Protein AF-A0AAU4DY51-F1 (afdb_monomer_lite)

Radius of gyration: 72.48 Å; chains: 1; bounding box: 156×73×181 Å

pLDDT: mean 82.72, std 16.65, range [37.78, 98.81]

Foldseek 3Di:
DVVVVVVVVVVVVVVVVVVVVVVVVVVVVVVVVVVVVVVVVVVVVVVVVVVVVVVVVVVVVVVVVVVVVVVVVVVVVVVVVVVVVVVVCCVVVVDPPDDDVVVVDDDDDDDDDDDPPPDQDDADDQDDQDDADDQDQDDQDDDPCNVVCPVVSVVSRVVSVVVNVVSRVVSVVRVVCRVVVNVVSRVVSVVVVVVVVVPPPPPCPDDDDPDDPDDDDDDDDDDDDDD

Sequence (227 aa):
MQYQAAKAQKERARQVAAAERERVRLEREMHRAQAAAAMARERMARADVQAAAQAEREAKRLHVEAQQTKVESLNADLREELAAIDSILESTLAVDDYVDLENLRRVAEHPPFHSVYTTAAPAPAPIVAPPEPYFQPPAAPAGISAVFAKKKHAAATAAAQAQFGQAHAAWRAVVAQIPQRQLAAAQQHQAVEASDCGDLPTIDGGMTPSVTNGNVSSMWKTLGSTI

Secondary structure (DSSP, 8-state):
-HHHHHHHHHHHHHHHHHHHHHHHHHHHHHHHHHHHHHHHHHHHHHHHHHHHHHHHHHHHHHHHHHHHHHHHHHHHHHHHHHHHHHHHHHHHHSS-----HHHH-----PPPP--TT-SPPPPPPP-PPPPPP---PPPP--STTTTTSHHHHHHHHHHHHHHHHHHHHHHHHHHHHHHHHHHHHHHHHHHHHHHHHHT----------------------------

Structure (mmCIF, N/CA/C/O backbone):
data_AF-A0AAU4DY51-F1
#
_entry.id   AF-A0AAU4DY51-F1
#
loop_
_atom_site.group_PDB
_atom_site.id
_atom_site.type_symbol
_atom_site.label_atom_id
_atom_site.label_alt_id
_atom_site.label_comp_id
_atom_site.label_asym_id
_atom_site.label_entity_id
_atom_site.label_seq_id
_atom_site.pdbx_PDB_ins_code
_atom_site.Cartn_x
_atom_site.Cartn_y
_atom_site.Cartn_z
_atom_site.occupancy
_atom_site.B_iso_or_equiv
_atom_site.auth_seq_id
_atom_site.auth_comp_id
_atom_site.auth_asym_id
_atom_site.auth_atom_id
_atom_site.pdbx_PDB_model_num
ATOM 1 N 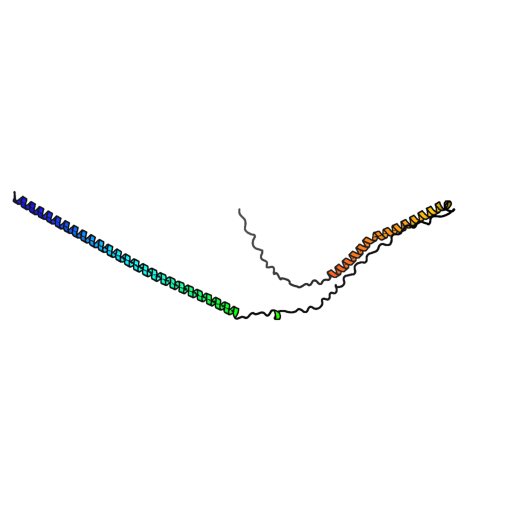N . MET A 1 1 ? -61.210 24.837 96.318 1.00 61.69 1 MET A N 1
ATOM 2 C CA . MET A 1 1 ? -60.049 25.249 95.491 1.00 61.69 1 MET A CA 1
ATOM 3 C C . MET A 1 1 ? -59.119 24.093 95.086 1.00 61.69 1 MET A C 1
ATOM 5 O O . MET A 1 1 ? -58.666 24.091 93.952 1.00 61.69 1 MET A O 1
ATOM 9 N N . GLN A 1 2 ? -58.867 23.074 95.922 1.00 68.88 2 GLN A N 1
ATOM 10 C CA . GLN A 1 2 ? -57.896 22.001 95.606 1.00 68.88 2 GLN A CA 1
ATOM 11 C C . GLN A 1 2 ? -58.305 21.036 94.462 1.00 68.88 2 GLN A C 1
ATOM 13 O O . GLN A 1 2 ? -57.454 20.601 93.691 1.00 68.88 2 GLN A O 1
ATOM 18 N N . TYR A 1 3 ? -59.602 20.757 94.274 1.00 76.88 3 TYR A N 1
ATOM 19 C CA . TYR A 1 3 ? -60.096 19.866 93.204 1.00 76.88 3 TYR A CA 1
ATOM 20 C C . TYR A 1 3 ? -59.847 20.404 91.779 1.00 76.88 3 TYR A C 1
ATOM 22 O O . TYR A 1 3 ? -59.513 19.648 90.866 1.00 76.88 3 TYR A O 1
ATOM 30 N N . GLN A 1 4 ? -59.955 21.723 91.584 1.00 81.00 4 GLN A N 1
ATOM 31 C CA . GLN A 1 4 ? -59.707 22.355 90.283 1.00 81.00 4 GLN A CA 1
ATOM 32 C C . GLN A 1 4 ? -58.217 22.313 89.903 1.00 81.00 4 GLN A C 1
ATOM 34 O O . GLN A 1 4 ? -57.888 22.077 88.741 1.00 81.00 4 GLN A O 1
ATOM 39 N N . ALA A 1 5 ? -57.321 22.445 90.888 1.00 81.25 5 ALA A N 1
ATOM 40 C CA . ALA A 1 5 ? -55.880 22.308 90.687 1.00 81.25 5 ALA A CA 1
ATOM 41 C C . ALA A 1 5 ? -55.484 20.873 90.286 1.00 81.25 5 ALA A C 1
ATOM 43 O O . ALA A 1 5 ? -54.718 20.692 89.340 1.00 81.25 5 ALA A O 1
ATOM 44 N N . ALA A 1 6 ? -56.069 19.851 90.924 1.00 83.19 6 ALA A N 1
ATOM 45 C CA . ALA A 1 6 ? -55.830 18.446 90.580 1.00 83.19 6 ALA A CA 1
ATOM 46 C C . ALA A 1 6 ? -56.322 18.086 89.162 1.00 83.19 6 ALA A C 1
ATOM 48 O O . ALA A 1 6 ? -55.632 17.388 88.414 1.00 83.19 6 ALA A O 1
ATOM 49 N N . LYS A 1 7 ? -57.487 18.606 88.744 1.00 87.44 7 LYS A N 1
ATOM 50 C CA . LYS A 1 7 ? -58.003 18.424 87.375 1.00 87.44 7 LYS A CA 1
ATOM 51 C C . LYS A 1 7 ? -57.089 1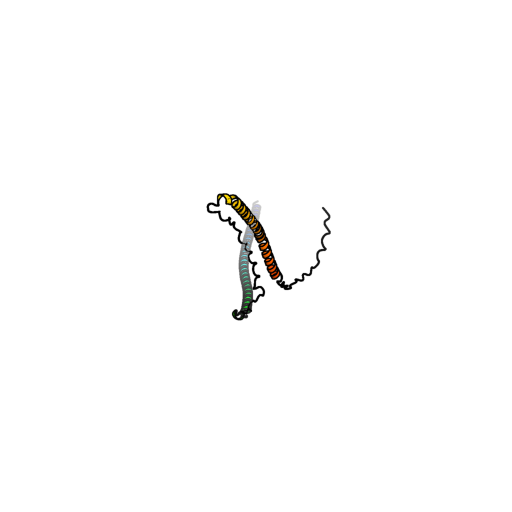9.082 86.333 1.00 87.44 7 LYS A C 1
ATOM 53 O O . LYS A 1 7 ? -56.775 18.457 85.324 1.00 87.44 7 LYS A O 1
ATOM 58 N N . ALA A 1 8 ? -56.615 20.301 86.597 1.00 86.31 8 ALA A N 1
ATOM 59 C CA . ALA A 1 8 ? -55.685 21.005 85.715 1.00 86.31 8 ALA A CA 1
ATOM 60 C C . ALA A 1 8 ? -54.325 20.290 85.599 1.00 86.31 8 ALA A C 1
ATOM 62 O O . ALA A 1 8 ? -53.776 20.196 84.503 1.00 86.31 8 ALA A O 1
ATOM 63 N N . GLN A 1 9 ? -53.796 19.732 86.694 1.00 87.50 9 GLN A N 1
ATOM 64 C CA . GLN A 1 9 ? -52.571 18.923 86.661 1.00 87.50 9 GLN A CA 1
ATOM 65 C C . GLN A 1 9 ? -52.742 17.648 85.822 1.00 87.50 9 GLN A C 1
ATOM 67 O O . GLN A 1 9 ? -51.859 17.316 85.033 1.00 87.50 9 GLN A O 1
ATOM 72 N N . LYS A 1 10 ? -53.890 16.966 85.929 1.00 88.50 10 LYS A N 1
ATOM 73 C CA . LYS A 1 10 ? -54.183 15.754 85.147 1.00 88.50 10 LYS A CA 1
ATOM 74 C C . LYS A 1 10 ? -54.288 16.033 83.644 1.00 88.50 10 LYS A C 1
ATOM 76 O O . LYS A 1 10 ? -53.770 15.256 82.849 1.00 88.50 10 LYS A O 1
ATOM 81 N N . GLU A 1 11 ? -54.917 17.140 83.252 1.00 89.56 11 GLU A N 1
ATOM 82 C CA . GLU A 1 11 ? -54.983 17.566 81.846 1.00 89.56 11 GLU A CA 1
ATOM 83 C C . GLU A 1 11 ? -53.602 17.964 81.302 1.00 89.56 11 GLU A C 1
ATOM 85 O O . GLU A 1 11 ? -53.223 17.521 80.220 1.00 89.56 11 GLU A O 1
ATOM 90 N N . ARG A 1 12 ? -52.786 18.693 82.079 1.00 89.69 12 ARG A N 1
ATOM 91 C CA . ARG A 1 12 ? -51.392 18.998 81.699 1.00 89.69 12 ARG A CA 1
ATOM 92 C C . ARG A 1 12 ? -50.552 17.730 81.531 1.00 89.69 12 ARG A C 1
ATOM 94 O O . ARG A 1 12 ? -49.835 17.607 80.545 1.00 89.69 12 ARG A O 1
ATOM 101 N N . ALA A 1 13 ? -50.681 16.761 82.438 1.00 91.31 13 ALA A N 1
ATOM 102 C CA . ALA A 1 13 ? -49.980 15.481 82.331 1.00 91.31 13 ALA A CA 1
ATOM 103 C C . ALA A 1 13 ? -50.396 14.693 81.073 1.00 91.31 13 ALA A C 1
ATOM 105 O O . ALA A 1 13 ? -49.547 14.106 80.405 1.00 91.31 13 ALA A O 1
ATOM 106 N N . ARG A 1 14 ? -51.687 14.719 80.707 1.00 90.69 14 ARG A N 1
ATOM 107 C CA . ARG A 1 14 ? -52.195 14.116 79.461 1.00 90.69 14 ARG A CA 1
ATOM 108 C C . ARG A 1 14 ? -51.640 14.802 78.217 1.00 90.69 14 ARG A C 1
ATOM 110 O O . ARG A 1 14 ? -51.240 14.107 77.290 1.00 90.69 14 ARG A O 1
ATOM 117 N N . GLN A 1 15 ? -51.587 16.133 78.206 1.00 92.75 15 GLN A N 1
ATOM 118 C CA . GLN A 1 15 ? -51.035 16.904 77.089 1.00 92.75 15 GLN A CA 1
ATOM 119 C C . GLN A 1 15 ? -49.536 16.646 76.905 1.00 92.75 15 GLN A C 1
ATOM 121 O O . GLN A 1 15 ? -49.103 16.394 75.785 1.00 92.75 15 GLN A O 1
ATOM 126 N N . VAL A 1 16 ? -48.759 16.619 77.993 1.00 94.69 16 VAL A N 1
ATOM 127 C CA . VAL A 1 16 ? -47.325 16.281 77.947 1.00 94.69 16 VAL A CA 1
ATOM 128 C C . VAL A 1 16 ? -47.118 14.847 77.456 1.00 94.69 16 VAL A C 1
ATOM 130 O O . VAL A 1 16 ? -46.303 14.617 76.569 1.00 94.69 16 VAL A O 1
ATOM 133 N N . ALA A 1 17 ? -47.900 13.885 77.956 1.00 93.25 17 ALA A N 1
ATOM 134 C CA . ALA A 1 17 ? -47.816 12.497 77.505 1.00 93.25 17 ALA A CA 1
ATOM 135 C C . ALA A 1 17 ? -48.216 12.320 76.027 1.00 93.25 17 ALA A C 1
ATOM 137 O O . ALA A 1 17 ? -47.637 11.484 75.337 1.00 93.25 17 ALA A O 1
ATOM 138 N N . ALA A 1 18 ? -49.197 13.080 75.530 1.00 94.19 18 ALA A N 1
ATOM 139 C CA . ALA A 1 18 ? -49.582 13.069 74.119 1.00 94.19 18 ALA A CA 1
ATOM 140 C C . ALA A 1 18 ? -48.495 13.694 73.230 1.00 94.19 18 ALA A C 1
ATOM 142 O O . ALA A 1 18 ? -48.132 13.103 72.216 1.00 94.19 18 ALA A O 1
ATOM 143 N N . ALA A 1 19 ? -47.925 14.830 73.644 1.00 94.56 19 ALA A N 1
ATOM 144 C CA . ALA A 1 19 ? -46.824 15.478 72.937 1.00 94.56 19 ALA A CA 1
ATOM 145 C C . ALA A 1 19 ? -45.591 14.566 72.848 1.00 94.56 19 ALA A C 1
ATOM 147 O O . ALA A 1 19 ? -45.005 14.435 71.778 1.00 94.56 19 ALA A O 1
ATOM 148 N N . GLU A 1 20 ? -45.241 13.871 73.932 1.00 95.44 20 GLU A N 1
ATOM 149 C CA . GLU A 1 20 ? -44.114 12.933 73.945 1.00 95.44 20 GLU A CA 1
ATOM 150 C C . GLU A 1 20 ? -44.337 11.744 72.999 1.00 95.44 20 GLU A C 1
ATOM 152 O O . GLU A 1 20 ? -43.436 11.347 72.262 1.00 95.44 20 GLU A O 1
ATOM 157 N N . ARG A 1 21 ? -45.563 11.204 72.944 1.00 94.88 21 ARG A N 1
ATOM 158 C CA . ARG A 1 21 ? -45.914 10.125 72.003 1.00 94.88 21 ARG A CA 1
ATOM 159 C C . ARG A 1 21 ? -45.773 10.561 70.547 1.00 94.88 21 ARG A C 1
ATOM 161 O O . ARG A 1 21 ? -45.245 9.789 69.749 1.00 94.88 21 ARG A O 1
ATOM 168 N N . GLU A 1 22 ? -46.218 11.770 70.209 1.00 95.75 22 GLU A N 1
ATOM 169 C CA . GLU A 1 22 ? -46.060 12.309 68.853 1.00 95.75 22 GLU A CA 1
ATOM 170 C C . GLU A 1 22 ? -44.587 12.563 68.512 1.00 95.75 22 GLU A C 1
ATOM 172 O O . GLU A 1 22 ? -44.151 12.198 67.422 1.00 95.75 22 GLU A O 1
ATOM 177 N N . ARG A 1 23 ? -43.779 13.083 69.448 1.00 95.81 23 ARG A N 1
ATOM 178 C CA . ARG A 1 23 ? -42.327 13.249 69.242 1.00 95.81 23 ARG A CA 1
ATOM 179 C C . ARG A 1 23 ? -41.642 11.918 68.945 1.00 95.81 23 ARG A C 1
ATOM 181 O O . ARG A 1 23 ? -40.993 11.785 67.912 1.00 95.81 23 ARG A O 1
ATOM 188 N N . VAL A 1 24 ? -41.877 10.906 69.781 1.00 96.75 24 VAL A N 1
ATOM 189 C CA . VAL A 1 24 ? -41.319 9.558 69.586 1.00 96.75 24 VAL A CA 1
ATOM 190 C C . VAL A 1 24 ? -41.801 8.937 68.270 1.00 96.75 24 VAL A C 1
ATOM 192 O O . VAL A 1 24 ? -41.050 8.225 67.600 1.00 96.75 24 VAL A O 1
ATOM 195 N N . ARG A 1 25 ? -43.053 9.184 67.867 1.00 96.69 25 ARG A N 1
ATOM 196 C CA . ARG A 1 25 ? -43.581 8.709 66.584 1.00 96.69 25 ARG A CA 1
ATOM 197 C C . ARG A 1 25 ? -42.852 9.359 65.406 1.00 96.69 25 ARG A C 1
ATOM 199 O O . ARG A 1 25 ? -42.392 8.625 64.531 1.00 96.69 25 ARG A O 1
ATOM 206 N N . LEU A 1 26 ? -42.721 10.685 65.404 1.00 96.50 26 LEU A N 1
ATOM 207 C CA . LEU A 1 26 ? -42.029 11.438 64.356 1.00 96.50 26 LEU A CA 1
ATOM 208 C C . LEU A 1 26 ? -40.556 11.029 64.250 1.00 96.50 26 LEU A C 1
ATOM 210 O O . LEU A 1 26 ? -40.071 10.780 63.150 1.00 96.50 26 LEU A O 1
ATOM 214 N N . GLU A 1 27 ? -39.865 10.860 65.379 1.00 96.75 27 GLU A N 1
ATOM 215 C CA . GLU A 1 27 ? -38.481 10.371 65.409 1.00 96.75 27 GLU A CA 1
ATOM 216 C C . GLU A 1 27 ? -38.363 8.974 64.782 1.00 96.75 27 GLU A C 1
ATOM 218 O O . GLU A 1 27 ? -37.500 8.729 63.937 1.00 96.75 27 GLU A O 1
ATOM 223 N N . ARG A 1 28 ? -39.274 8.051 65.119 1.00 96.62 28 ARG A N 1
ATOM 224 C CA . ARG A 1 28 ? -39.306 6.704 64.522 1.00 96.62 28 ARG A CA 1
ATOM 225 C C . ARG A 1 28 ? -39.632 6.719 63.031 1.00 96.62 28 ARG A C 1
ATOM 227 O O . ARG A 1 28 ? -39.159 5.843 62.309 1.00 96.62 28 ARG A O 1
ATOM 234 N N . GLU A 1 29 ? -40.491 7.624 62.573 1.00 96.88 29 GLU A N 1
ATOM 235 C CA . GLU A 1 29 ? -40.811 7.789 61.150 1.00 96.88 29 GLU A CA 1
ATOM 236 C C . GLU A 1 29 ? -39.611 8.367 60.389 1.00 96.88 29 GLU A C 1
ATOM 238 O O . GLU A 1 29 ? -39.225 7.807 59.363 1.00 96.88 29 GLU A O 1
ATOM 243 N N . MET A 1 30 ? -38.944 9.387 60.938 1.00 96.69 30 MET A N 1
ATOM 244 C CA . MET A 1 30 ? -37.704 9.937 60.388 1.00 96.69 30 MET A CA 1
ATOM 245 C C . MET A 1 30 ? -36.601 8.882 60.287 1.00 96.69 30 MET A C 1
ATOM 247 O O . MET A 1 30 ? -36.010 8.723 59.220 1.00 96.69 30 MET A O 1
ATOM 251 N N . HIS A 1 31 ? -36.348 8.118 61.354 1.00 96.81 31 HIS A N 1
ATOM 252 C CA . HIS A 1 31 ? -35.350 7.046 61.331 1.00 96.81 31 HIS A CA 1
ATOM 253 C C . HIS A 1 31 ? -35.687 5.964 60.297 1.00 96.81 31 HIS A C 1
ATOM 255 O O . HIS A 1 31 ? -34.801 5.514 59.571 1.00 96.81 31 HIS A O 1
ATOM 261 N N . ARG A 1 32 ? -36.965 5.574 60.170 1.00 97.12 32 ARG A N 1
ATOM 262 C CA . ARG A 1 32 ? -37.413 4.623 59.139 1.00 97.12 32 ARG A CA 1
ATOM 263 C C . ARG A 1 32 ? -37.220 5.170 57.725 1.00 97.12 32 ARG A C 1
ATOM 265 O O . ARG A 1 32 ? -36.724 4.443 56.867 1.00 97.12 32 ARG A O 1
ATOM 272 N N . ALA A 1 33 ? -37.562 6.434 57.488 1.00 97.19 33 ALA A N 1
ATOM 273 C CA . ALA A 1 33 ? -37.377 7.086 56.195 1.00 97.19 33 ALA A CA 1
ATOM 274 C C . ALA A 1 33 ? -35.889 7.203 55.822 1.00 97.19 33 ALA A C 1
ATOM 276 O O . ALA A 1 33 ? -35.512 6.897 54.692 1.00 97.19 33 ALA A O 1
ATOM 277 N N . GLN A 1 34 ? -35.029 7.570 56.777 1.00 97.19 34 GLN A N 1
ATOM 278 C CA . GLN A 1 34 ? -33.578 7.624 56.580 1.00 97.19 34 GLN A CA 1
ATOM 279 C C . GLN A 1 34 ? -32.996 6.242 56.262 1.00 97.19 34 GLN A C 1
ATOM 281 O O . GLN A 1 34 ? -32.236 6.112 55.302 1.00 97.19 34 GLN A O 1
ATOM 286 N N . ALA A 1 35 ? -33.392 5.205 57.008 1.00 97.50 35 ALA A N 1
ATOM 287 C CA . ALA A 1 35 ? -32.958 3.833 56.755 1.00 97.50 35 ALA A CA 1
ATOM 288 C C . ALA A 1 35 ? -33.414 3.336 55.371 1.00 97.50 35 ALA A C 1
ATOM 290 O O . ALA A 1 35 ? -32.614 2.778 54.621 1.00 97.50 35 ALA A O 1
ATOM 291 N N . ALA A 1 36 ? -34.667 3.596 54.986 1.00 97.62 36 ALA A N 1
ATOM 292 C CA . ALA A 1 36 ? -35.180 3.244 53.662 1.00 97.62 36 ALA A CA 1
ATOM 293 C C . ALA A 1 36 ? -34.428 3.977 52.537 1.00 97.62 36 ALA A C 1
ATOM 295 O O . ALA A 1 36 ? -34.054 3.357 51.542 1.00 97.62 36 ALA A O 1
ATOM 296 N N . ALA A 1 37 ? -34.144 5.272 52.710 1.00 97.81 37 ALA A N 1
ATOM 297 C CA . ALA A 1 37 ? -33.379 6.060 51.747 1.00 97.81 37 ALA A CA 1
ATOM 298 C C . ALA A 1 37 ? -31.915 5.599 51.631 1.00 97.81 37 ALA A C 1
ATOM 300 O O . ALA A 1 37 ? -31.346 5.653 50.540 1.00 97.81 37 ALA A O 1
ATOM 301 N N . ALA A 1 38 ? -31.295 5.151 52.726 1.00 97.50 38 ALA A N 1
ATOM 302 C CA . ALA A 1 38 ? -29.950 4.576 52.709 1.00 97.50 38 ALA A CA 1
ATOM 303 C C . ALA A 1 38 ? -29.925 3.242 51.946 1.00 97.50 38 ALA A C 1
ATOM 305 O O . ALA A 1 38 ? -29.128 3.079 51.025 1.00 97.50 38 ALA A O 1
ATOM 306 N N . MET A 1 39 ? -30.869 2.342 52.241 1.00 97.69 39 MET A N 1
ATOM 307 C CA . MET A 1 39 ? -31.008 1.062 51.537 1.00 97.69 39 MET A CA 1
ATOM 308 C C . MET A 1 39 ? -31.290 1.250 50.042 1.00 97.69 39 MET A C 1
ATOM 310 O O . MET A 1 39 ? -30.739 0.530 49.212 1.00 97.69 39 MET A O 1
ATOM 314 N N . ALA A 1 40 ? -32.140 2.215 49.677 1.00 97.88 40 ALA A N 1
ATOM 315 C CA . ALA A 1 40 ? -32.428 2.528 48.280 1.00 97.88 40 ALA A CA 1
ATOM 316 C C . ALA A 1 40 ? -31.177 3.024 47.541 1.00 97.88 40 ALA A C 1
ATOM 318 O O . ALA A 1 40 ? -30.902 2.561 46.435 1.00 97.88 40 ALA A O 1
ATOM 319 N N . ARG A 1 41 ? -30.387 3.907 48.168 1.00 97.88 41 ARG A N 1
ATOM 320 C CA . ARG A 1 41 ? -29.113 4.388 47.611 1.00 97.88 41 ARG A CA 1
ATOM 321 C C . ARG A 1 41 ? -28.102 3.264 47.425 1.00 97.88 41 ARG A C 1
ATOM 323 O O . ARG A 1 41 ? -27.481 3.186 46.374 1.00 97.88 41 ARG A O 1
ATOM 330 N N . GLU A 1 42 ? -27.970 2.371 48.401 1.00 98.00 42 GLU A N 1
ATOM 331 C CA . GLU A 1 42 ? -27.061 1.227 48.295 1.00 98.00 42 GLU A CA 1
ATOM 332 C C . GLU A 1 42 ? -27.487 0.256 47.185 1.00 98.00 42 GLU A C 1
ATOM 334 O O . GLU A 1 42 ? -26.649 -0.227 46.425 1.00 98.00 42 GLU A O 1
ATOM 339 N N . ARG A 1 43 ? -28.793 -0.008 47.046 1.00 97.88 43 ARG A N 1
ATOM 340 C CA . ARG A 1 43 ? -29.326 -0.839 45.955 1.00 97.88 43 ARG A CA 1
ATOM 341 C C . ARG A 1 43 ? -29.062 -0.221 44.587 1.00 97.88 43 ARG A C 1
ATOM 343 O O . ARG A 1 43 ? -28.631 -0.947 43.699 1.00 97.88 43 ARG A O 1
ATOM 350 N N . MET A 1 44 ? -29.288 1.085 44.438 1.00 98.12 44 MET A N 1
ATOM 351 C CA . MET A 1 44 ? -28.979 1.806 43.200 1.00 98.12 44 MET A CA 1
ATOM 352 C C . MET A 1 44 ? -27.484 1.732 42.887 1.00 98.12 44 MET A C 1
ATOM 354 O O . MET A 1 44 ? -27.124 1.255 41.821 1.00 98.12 44 MET A O 1
ATOM 358 N N . ALA A 1 45 ? -26.614 2.032 43.855 1.00 98.00 45 ALA A N 1
ATOM 359 C CA . ALA A 1 45 ? -25.167 1.941 43.662 1.00 98.00 45 ALA A CA 1
ATOM 360 C C . ALA A 1 45 ? -24.708 0.529 43.248 1.00 98.00 45 ALA A C 1
ATOM 362 O O . ALA A 1 45 ? -23.858 0.377 42.374 1.00 98.00 45 ALA A O 1
ATOM 363 N N . ARG A 1 46 ? -25.283 -0.528 43.839 1.00 98.00 46 ARG A N 1
ATOM 364 C CA . ARG A 1 46 ? -24.988 -1.915 43.441 1.00 98.00 46 ARG A CA 1
ATOM 365 C C . ARG A 1 46 ? -25.479 -2.230 42.030 1.00 98.00 46 ARG A C 1
ATOM 367 O O . ARG A 1 46 ? -24.765 -2.907 41.295 1.00 98.00 46 ARG A O 1
ATOM 374 N N . ALA A 1 47 ? -26.672 -1.764 41.667 1.00 98.00 47 ALA A N 1
ATOM 375 C CA . ALA A 1 47 ? -27.218 -1.944 40.327 1.00 98.00 47 ALA A CA 1
ATOM 376 C C . ALA A 1 47 ? -26.360 -1.222 39.278 1.00 98.00 47 ALA A C 1
ATOM 378 O O . ALA A 1 47 ? -26.021 -1.830 38.267 1.00 98.00 47 ALA A O 1
ATOM 379 N N . ASP A 1 48 ? -25.922 0.006 39.560 1.00 97.75 48 ASP A N 1
ATOM 380 C CA . ASP A 1 48 ? -25.061 0.793 38.672 1.00 97.75 48 ASP A CA 1
ATOM 381 C C . ASP A 1 48 ? -23.711 0.104 38.443 1.00 97.75 48 ASP A C 1
ATOM 383 O O . ASP A 1 48 ? -23.258 -0.025 37.308 1.00 97.75 48 ASP A O 1
ATOM 387 N N . VAL A 1 49 ? -23.087 -0.418 39.507 1.00 98.25 49 VAL A N 1
ATOM 388 C CA . VAL A 1 49 ? -21.826 -1.173 39.403 1.00 98.25 49 VAL A CA 1
ATOM 389 C C . VAL A 1 49 ? -22.003 -2.446 38.571 1.00 98.25 49 VAL A C 1
ATOM 391 O O . VAL A 1 49 ? -21.145 -2.772 37.751 1.00 98.25 49 VAL A O 1
ATOM 394 N N . GLN A 1 50 ? -23.109 -3.173 38.750 1.00 97.94 50 GLN A N 1
ATOM 395 C CA . GLN A 1 50 ? -23.392 -4.376 37.962 1.00 97.94 50 GLN A CA 1
ATOM 396 C C . GLN A 1 50 ? -23.665 -4.047 36.493 1.00 97.94 50 GLN A C 1
ATOM 398 O O . GLN A 1 50 ? -23.125 -4.724 35.618 1.00 97.94 50 GLN A O 1
ATOM 403 N N . ALA A 1 51 ? -24.448 -3.002 36.224 1.00 98.12 51 ALA A N 1
ATOM 404 C CA . ALA A 1 51 ? -24.734 -2.536 34.875 1.00 98.12 51 ALA A CA 1
ATOM 405 C C . ALA A 1 51 ? -23.450 -2.088 34.162 1.00 98.12 51 ALA A C 1
ATOM 407 O O . ALA A 1 51 ? -23.203 -2.503 33.032 1.00 98.12 51 ALA A O 1
ATOM 408 N N . ALA A 1 52 ? -22.579 -1.336 34.843 1.00 98.00 52 ALA A N 1
ATOM 409 C CA . ALA A 1 52 ? -21.279 -0.937 34.307 1.00 98.00 52 ALA A CA 1
ATOM 410 C C . ALA A 1 52 ? -20.386 -2.151 34.000 1.00 98.00 52 ALA A C 1
ATOM 412 O O . ALA A 1 52 ? -19.797 -2.232 32.923 1.00 98.00 52 ALA A O 1
ATOM 413 N N . ALA A 1 53 ? -20.334 -3.136 34.904 1.00 98.31 53 ALA A N 1
ATOM 414 C CA . ALA A 1 53 ? -19.557 -4.356 34.696 1.00 98.31 53 ALA A CA 1
ATOM 415 C C . ALA A 1 53 ? -20.087 -5.210 33.529 1.00 98.31 53 ALA A C 1
ATOM 417 O O . ALA A 1 53 ? -19.300 -5.832 32.814 1.00 98.31 53 ALA A O 1
ATOM 418 N N . GLN A 1 54 ? -21.406 -5.265 33.325 1.00 98.12 54 GLN A N 1
ATOM 419 C CA . GLN A 1 54 ? -22.013 -5.948 32.178 1.00 98.12 54 GLN A CA 1
ATOM 420 C C . GLN A 1 54 ? -21.718 -5.206 30.872 1.00 98.12 54 GLN A C 1
ATOM 422 O O . GLN A 1 54 ? -21.235 -5.828 29.928 1.00 98.12 54 GLN A O 1
ATOM 427 N N . ALA A 1 55 ? -21.897 -3.884 30.856 1.00 97.88 55 ALA A N 1
ATOM 428 C CA . ALA A 1 55 ? -21.599 -3.048 29.698 1.00 97.88 55 ALA A CA 1
ATOM 429 C C . ALA A 1 55 ? -20.126 -3.160 29.272 1.00 97.88 55 ALA A C 1
ATOM 431 O O . ALA A 1 55 ? -19.835 -3.296 28.088 1.00 97.88 55 ALA A O 1
ATOM 432 N N . GLU A 1 56 ? -19.185 -3.184 30.222 1.00 98.19 56 GLU A N 1
ATOM 433 C CA . GLU A 1 56 ? -17.762 -3.368 29.916 1.00 98.19 56 GLU A CA 1
ATOM 434 C C . GLU A 1 56 ? -17.476 -4.752 29.307 1.00 98.19 56 GLU A C 1
ATOM 436 O O . GLU A 1 56 ? -16.700 -4.869 28.356 1.00 98.19 56 GLU A O 1
ATOM 441 N N . ARG A 1 57 ? -18.106 -5.816 29.823 1.00 98.38 57 ARG A N 1
ATOM 442 C CA . ARG A 1 57 ? -17.956 -7.177 29.276 1.00 98.38 57 ARG A CA 1
ATOM 443 C C . ARG A 1 57 ? -18.504 -7.275 27.858 1.00 98.38 57 ARG A C 1
ATOM 445 O O . ARG A 1 57 ? -17.850 -7.862 26.999 1.00 98.38 57 ARG A O 1
ATOM 452 N N . GLU A 1 58 ? -19.676 -6.702 27.611 1.00 98.19 58 GLU A N 1
ATOM 453 C CA . GLU A 1 58 ? -20.286 -6.669 26.282 1.00 98.19 58 GLU A CA 1
ATOM 454 C C . GLU A 1 58 ? -19.455 -5.838 25.308 1.00 98.19 58 GLU A C 1
ATOM 456 O O . GLU A 1 58 ? -19.170 -6.310 24.211 1.00 98.19 58 GLU A O 1
ATOM 461 N N . ALA A 1 59 ? -18.976 -4.664 25.728 1.00 98.31 59 ALA A N 1
ATOM 462 C CA . ALA A 1 59 ? -18.088 -3.831 24.925 1.00 98.31 59 ALA A CA 1
ATOM 463 C C . ALA A 1 59 ? -16.804 -4.581 24.543 1.00 98.31 59 ALA A C 1
ATOM 465 O O . ALA A 1 59 ? -16.402 -4.562 23.381 1.00 98.31 59 ALA A O 1
ATOM 466 N N . LYS A 1 60 ? -16.189 -5.305 25.489 1.00 98.50 60 LYS A N 1
ATOM 467 C CA . LYS A 1 60 ? -15.020 -6.153 25.210 1.00 98.50 60 LYS A CA 1
ATOM 468 C C . LYS A 1 60 ? -15.349 -7.282 24.237 1.00 98.50 60 LYS A C 1
ATOM 470 O O . LYS A 1 60 ? -14.581 -7.499 23.306 1.00 98.50 60 LYS A O 1
ATOM 475 N N . ARG A 1 61 ? -16.478 -7.978 24.417 1.00 98.56 61 ARG A N 1
ATOM 476 C CA . ARG A 1 61 ? -16.912 -9.051 23.507 1.00 98.56 61 ARG A CA 1
ATOM 477 C C . ARG A 1 61 ? -17.098 -8.522 22.085 1.00 98.56 61 ARG A C 1
ATOM 479 O O . ARG A 1 61 ? -16.508 -9.071 21.164 1.00 98.56 61 ARG A O 1
ATOM 486 N N . LEU A 1 62 ? -17.861 -7.440 21.933 1.00 98.31 62 LEU A N 1
ATOM 487 C CA . LEU A 1 62 ? -18.120 -6.804 20.640 1.00 98.31 62 LEU A CA 1
ATOM 488 C C . LEU A 1 62 ? -16.830 -6.292 19.996 1.00 98.31 62 LEU A C 1
ATOM 490 O O . LEU A 1 62 ? -16.661 -6.398 18.787 1.00 98.31 62 LEU A O 1
ATOM 494 N N . HIS A 1 63 ? -15.896 -5.769 20.793 1.00 98.31 63 HIS A N 1
ATOM 495 C CA . HIS A 1 63 ? -14.597 -5.353 20.282 1.00 98.31 63 HIS A CA 1
ATOM 496 C C . HIS A 1 63 ? -13.802 -6.538 19.730 1.00 98.31 63 HIS A C 1
ATOM 498 O O . HIS A 1 63 ? -13.283 -6.450 18.624 1.00 98.31 63 HIS A O 1
ATOM 504 N N . VAL A 1 64 ? -13.723 -7.647 20.471 1.00 98.69 64 VAL A N 1
ATOM 505 C CA . VAL A 1 64 ? -13.024 -8.859 20.015 1.00 98.69 64 VAL A CA 1
ATOM 506 C C . VAL A 1 64 ? -13.660 -9.409 18.739 1.00 98.69 64 VAL A C 1
ATOM 508 O O . VAL A 1 64 ? -12.939 -9.701 17.791 1.00 98.69 64 VAL A O 1
ATOM 511 N N . GLU A 1 65 ? -14.988 -9.481 18.680 1.00 98.50 65 GLU A N 1
ATOM 512 C CA . GLU A 1 65 ? -15.737 -9.929 17.499 1.00 98.50 65 GLU A CA 1
ATOM 513 C C . GLU A 1 65 ? -15.486 -9.025 16.279 1.00 98.50 65 GLU A C 1
ATOM 515 O O . GLU A 1 65 ? -15.217 -9.509 15.178 1.00 98.50 65 GLU A O 1
ATOM 520 N N . ALA A 1 66 ? -15.468 -7.704 16.478 1.00 98.50 66 ALA A N 1
ATOM 521 C CA . ALA A 1 66 ? -15.135 -6.748 15.426 1.00 98.50 66 ALA A CA 1
ATOM 522 C C . ALA A 1 66 ? -13.681 -6.897 14.944 1.00 98.50 66 ALA A C 1
ATOM 524 O O . ALA A 1 66 ? -13.423 -6.826 13.742 1.00 98.50 66 ALA A O 1
ATOM 525 N N . GLN A 1 67 ? -12.726 -7.131 15.854 1.00 98.56 67 GLN A N 1
ATOM 526 C CA . GLN A 1 67 ? -11.333 -7.393 15.475 1.00 98.56 67 GLN A CA 1
ATOM 527 C C . GLN A 1 67 ? -11.195 -8.707 14.702 1.00 98.56 67 GLN A C 1
ATOM 529 O O . GLN A 1 67 ? -10.478 -8.743 13.707 1.00 98.56 67 GLN A O 1
ATOM 534 N N . GLN A 1 68 ? -11.894 -9.766 15.115 1.00 98.62 68 GLN A N 1
ATOM 535 C CA . GLN A 1 68 ? -11.895 -11.051 14.409 1.00 98.62 68 GLN A CA 1
ATOM 536 C C . GLN A 1 68 ? -12.463 -10.905 12.998 1.00 98.62 68 GLN A C 1
ATOM 538 O O . GLN A 1 68 ? -11.793 -11.278 12.042 1.00 98.62 68 GLN A O 1
ATOM 543 N N . THR A 1 69 ? -13.616 -10.248 12.860 1.00 98.62 69 THR A N 1
ATOM 544 C CA . THR A 1 69 ? -14.231 -9.956 11.555 1.00 98.62 69 THR A CA 1
ATOM 545 C C . THR A 1 69 ? -13.277 -9.165 10.657 1.00 98.62 69 THR A C 1
ATOM 547 O O . THR A 1 69 ? -13.122 -9.459 9.473 1.00 98.62 69 THR A O 1
ATOM 550 N N . LYS A 1 70 ? -12.578 -8.172 11.222 1.00 98.56 70 LYS A N 1
ATOM 551 C CA . LYS A 1 70 ? -11.576 -7.396 10.487 1.00 98.56 70 LYS A CA 1
ATOM 552 C C . LYS A 1 70 ? -10.409 -8.266 10.017 1.00 98.56 70 LYS A C 1
ATOM 554 O O . LYS A 1 70 ? -9.990 -8.140 8.873 1.00 98.56 70 LYS A O 1
ATOM 559 N N . VAL A 1 71 ? -9.882 -9.131 10.883 1.00 98.81 71 VAL A N 1
ATOM 560 C CA . VAL A 1 71 ? -8.799 -10.063 10.531 1.00 98.81 71 VAL A CA 1
ATOM 561 C C . VAL A 1 71 ? -9.251 -11.039 9.447 1.00 98.81 71 VAL A C 1
ATOM 563 O O . VAL A 1 71 ? -8.495 -11.304 8.519 1.00 98.81 71 VAL A O 1
ATOM 566 N N . GLU A 1 72 ? -10.475 -11.553 9.527 1.00 98.69 72 GLU A N 1
ATOM 567 C CA . GLU A 1 72 ? -11.046 -12.439 8.512 1.00 98.69 72 GLU A CA 1
ATOM 568 C C . GLU A 1 72 ? -11.168 -11.751 7.151 1.00 98.69 72 GLU A C 1
ATOM 570 O O . GLU A 1 72 ? -10.746 -12.338 6.156 1.00 98.69 72 GLU A O 1
ATOM 575 N N . SER A 1 73 ? -11.651 -10.503 7.115 1.00 98.62 73 SER A N 1
ATOM 576 C CA . SER A 1 73 ? -11.703 -9.689 5.893 1.00 98.62 73 SER A CA 1
ATOM 577 C C . SER A 1 73 ? -10.311 -9.485 5.298 1.00 98.62 73 SER A C 1
ATOM 579 O O . SER A 1 73 ? -10.089 -9.829 4.146 1.00 98.62 73 SER A O 1
ATOM 581 N N . LEU A 1 74 ? -9.346 -9.016 6.098 1.00 98.62 74 LEU A N 1
ATOM 582 C CA . LEU A 1 74 ? -7.980 -8.773 5.620 1.00 98.62 74 LEU A CA 1
ATOM 583 C C . LEU A 1 74 ? -7.304 -10.054 5.117 1.00 98.62 74 LEU A C 1
ATOM 585 O O . LEU A 1 74 ? -6.554 -10.025 4.147 1.00 98.62 74 LEU A O 1
ATOM 589 N N . ASN A 1 75 ? -7.570 -11.190 5.763 1.00 98.62 75 ASN A N 1
ATOM 590 C CA . ASN A 1 75 ? -7.063 -12.480 5.308 1.00 98.62 75 ASN A CA 1
ATOM 591 C C . ASN A 1 75 ? -7.744 -12.956 4.018 1.00 98.62 75 ASN A C 1
ATOM 593 O O . ASN A 1 75 ? -7.123 -13.695 3.260 1.00 98.62 75 ASN A O 1
ATOM 597 N N . ALA A 1 76 ? -9.011 -12.607 3.786 1.00 98.62 76 ALA A N 1
ATOM 598 C CA . ALA A 1 76 ? -9.689 -12.905 2.529 1.00 98.62 76 ALA A CA 1
ATOM 599 C C . ALA A 1 76 ? -9.084 -12.079 1.386 1.00 98.62 76 ALA A C 1
ATOM 601 O O . ALA A 1 76 ? -8.665 -12.673 0.395 1.00 98.62 76 ALA A O 1
ATOM 602 N N . ASP A 1 77 ? -8.927 -10.770 1.593 1.00 98.50 77 ASP A N 1
ATOM 603 C CA . ASP A 1 77 ? -8.305 -9.849 0.634 1.00 98.50 77 ASP A CA 1
ATOM 604 C C . ASP A 1 77 ? -6.879 -10.306 0.288 1.00 98.50 77 ASP A C 1
ATOM 606 O O . ASP A 1 77 ? -6.526 -10.455 -0.879 1.00 98.50 77 ASP A O 1
ATOM 610 N N . LEU A 1 78 ? -6.074 -10.651 1.303 1.00 98.69 78 LEU A N 1
ATOM 611 C CA . LEU A 1 78 ? -4.709 -11.139 1.097 1.00 98.69 78 LEU A CA 1
ATOM 612 C C . LEU A 1 78 ? -4.666 -12.428 0.262 1.00 98.69 78 LEU A C 1
ATOM 614 O O . LEU A 1 78 ? -3.768 -12.603 -0.558 1.00 98.69 78 LEU A O 1
ATOM 618 N N . ARG A 1 79 ? -5.613 -13.355 0.462 1.00 98.75 79 ARG A N 1
ATOM 619 C CA . ARG A 1 79 ? -5.682 -14.581 -0.351 1.00 98.75 79 ARG A CA 1
ATOM 620 C C . ARG A 1 79 ? -6.061 -14.281 -1.797 1.00 98.75 79 ARG A C 1
ATOM 622 O O . ARG A 1 79 ? -5.541 -14.948 -2.684 1.00 98.75 79 ARG A O 1
ATOM 629 N N . GLU A 1 80 ? -6.948 -13.318 -2.028 1.00 98.75 80 GLU A N 1
ATOM 630 C CA . GLU A 1 80 ? -7.324 -12.883 -3.375 1.00 98.75 80 GLU A CA 1
ATOM 631 C C . GLU A 1 80 ? -6.137 -12.238 -4.100 1.00 98.75 80 GLU A C 1
ATOM 633 O O . GLU A 1 80 ? -5.833 -12.615 -5.231 1.00 98.75 80 GLU A O 1
ATOM 638 N N . GLU A 1 81 ? -5.405 -11.345 -3.428 1.00 98.62 81 GLU A N 1
ATOM 639 C CA . GLU A 1 81 ? -4.197 -10.719 -3.977 1.00 98.62 81 GLU A CA 1
ATOM 640 C C . GLU A 1 81 ? -3.119 -11.752 -4.321 1.00 98.62 81 GLU A C 1
ATOM 642 O O . GLU A 1 81 ? -2.546 -11.715 -5.411 1.00 98.62 81 GLU A O 1
ATOM 647 N N . LEU A 1 82 ? -2.862 -12.704 -3.419 1.00 98.56 82 LEU A N 1
ATOM 648 C CA . LEU A 1 82 ? -1.895 -13.773 -3.671 1.00 98.56 82 LEU A CA 1
ATOM 649 C C . LEU A 1 82 ? -2.326 -14.661 -4.841 1.00 98.56 82 LEU A C 1
ATOM 651 O O . LEU A 1 82 ? -1.506 -14.946 -5.706 1.00 98.56 82 LEU A O 1
ATOM 655 N N . ALA A 1 83 ? -3.607 -15.029 -4.927 1.00 98.50 83 ALA A N 1
ATOM 656 C CA . ALA A 1 83 ? -4.121 -15.806 -6.054 1.00 98.50 83 ALA A CA 1
ATOM 657 C C . ALA A 1 83 ? -3.987 -15.053 -7.390 1.00 98.50 83 ALA A C 1
ATOM 659 O O . ALA A 1 83 ? -3.681 -15.659 -8.417 1.00 98.50 83 ALA A O 1
ATOM 660 N N . ALA A 1 84 ? -4.180 -13.731 -7.388 1.00 98.31 84 ALA A N 1
ATOM 661 C CA . ALA A 1 84 ? -3.968 -12.902 -8.569 1.00 98.31 84 ALA A CA 1
ATOM 662 C C . ALA A 1 84 ? -2.488 -12.870 -8.986 1.00 98.31 84 ALA A C 1
ATOM 664 O O . ALA A 1 84 ? -2.182 -13.003 -10.171 1.00 98.31 84 ALA A O 1
ATOM 665 N N . ILE A 1 85 ? -1.568 -12.732 -8.024 1.00 98.25 85 ILE A N 1
ATOM 666 C CA . ILE A 1 85 ? -0.122 -12.779 -8.281 1.00 98.25 85 ILE A CA 1
ATOM 667 C C . ILE A 1 85 ? 0.274 -14.142 -8.846 1.00 98.25 85 ILE A C 1
ATOM 669 O O . ILE A 1 85 ? 0.943 -14.192 -9.877 1.00 98.25 85 ILE A O 1
ATOM 673 N N . ASP A 1 86 ? -0.169 -15.229 -8.216 1.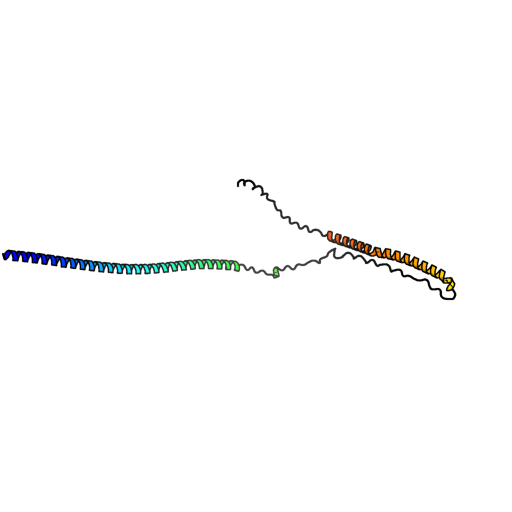00 97.94 86 ASP A N 1
ATOM 674 C CA . ASP A 1 86 ? 0.115 -16.591 -8.667 1.00 97.94 86 ASP A CA 1
ATOM 675 C C . ASP A 1 86 ? -0.393 -16.810 -10.096 1.00 97.94 86 ASP A C 1
ATOM 677 O O . ASP A 1 86 ? 0.344 -17.317 -10.936 1.00 97.94 86 ASP A O 1
ATOM 681 N N . SER A 1 87 ? -1.599 -16.331 -10.417 1.00 97.19 87 SER A N 1
ATOM 682 C CA . SER A 1 87 ? -2.146 -16.406 -11.775 1.00 97.19 87 SER A CA 1
ATOM 683 C C . SER A 1 87 ? -1.309 -15.632 -12.798 1.00 97.19 87 SER A C 1
ATOM 685 O O . SER A 1 87 ? -1.123 -16.112 -13.919 1.00 97.19 87 SER A O 1
ATOM 687 N N . ILE A 1 88 ? -0.808 -14.442 -12.446 1.00 96.25 88 ILE A N 1
ATOM 688 C CA . ILE A 1 88 ? 0.061 -13.658 -13.334 1.00 96.25 88 ILE A CA 1
ATOM 689 C C . ILE A 1 88 ? 1.375 -14.402 -13.549 1.00 96.25 88 ILE A C 1
ATOM 691 O O . ILE A 1 88 ? 1.785 -14.578 -14.694 1.00 96.25 88 ILE A O 1
ATOM 695 N N . LEU A 1 89 ? 2.015 -14.857 -12.471 1.00 95.44 89 LEU A N 1
ATOM 696 C CA . LEU A 1 89 ? 3.287 -15.570 -12.541 1.00 95.44 89 LEU A CA 1
ATOM 697 C C . LEU A 1 89 ? 3.165 -16.876 -13.325 1.00 95.44 89 LEU A C 1
ATOM 699 O O . LEU A 1 89 ? 4.028 -17.179 -14.142 1.00 95.44 89 LEU A O 1
ATOM 703 N N . GLU A 1 90 ? 2.084 -17.625 -13.130 1.00 96.19 90 GLU A N 1
ATOM 704 C CA . GLU A 1 90 ? 1.808 -18.828 -13.908 1.00 96.19 90 GLU A CA 1
ATOM 705 C C . GLU A 1 90 ? 1.658 -18.491 -15.397 1.00 96.19 90 GLU A C 1
ATOM 707 O O . GLU A 1 90 ? 2.270 -19.149 -16.234 1.00 96.19 90 GLU A O 1
ATOM 712 N N . SER A 1 91 ? 0.929 -17.422 -15.741 1.00 93.81 91 SER A N 1
ATOM 713 C CA . SER A 1 91 ? 0.747 -17.010 -17.138 1.00 93.81 91 SER A CA 1
ATOM 714 C C . SER A 1 91 ? 2.041 -16.571 -17.829 1.00 93.81 91 SER A C 1
ATOM 716 O O . SER A 1 91 ? 2.234 -16.877 -19.004 1.00 93.81 91 SER A O 1
ATOM 718 N N . THR A 1 92 ? 2.933 -15.873 -17.120 1.00 89.62 92 THR A N 1
ATOM 719 C CA . THR A 1 92 ? 4.179 -15.350 -17.699 1.00 89.62 92 THR A CA 1
ATOM 720 C C . THR A 1 92 ? 5.275 -16.400 -17.761 1.00 89.62 92 THR A C 1
ATOM 722 O O . THR A 1 92 ? 6.096 -16.356 -18.668 1.00 89.62 92 THR A O 1
ATOM 725 N N . LEU A 1 93 ? 5.294 -17.344 -16.818 1.00 90.69 93 LEU A N 1
ATOM 726 C CA . LEU A 1 93 ? 6.276 -18.427 -16.786 1.00 90.69 93 LEU A CA 1
ATOM 727 C C . LEU A 1 93 ? 5.858 -19.641 -17.622 1.00 90.69 93 LEU A C 1
ATOM 729 O O . LEU A 1 93 ? 6.723 -20.419 -18.013 1.00 90.69 93 LEU A O 1
ATOM 733 N N . ALA A 1 94 ? 4.564 -19.829 -17.906 1.00 91.00 94 ALA A N 1
ATOM 734 C CA . ALA A 1 94 ? 4.099 -20.909 -18.779 1.00 91.00 94 ALA A CA 1
ATOM 735 C C . ALA A 1 94 ? 4.562 -20.740 -20.235 1.00 91.00 94 ALA A C 1
ATOM 737 O O . ALA A 1 94 ? 4.645 -21.727 -20.969 1.00 91.00 94 ALA A O 1
ATOM 738 N N . VAL A 1 95 ? 4.848 -19.506 -20.659 1.00 87.38 95 VAL A N 1
ATOM 739 C CA . VAL A 1 95 ? 5.374 -19.214 -21.992 1.00 87.38 95 VAL A CA 1
ATOM 740 C C . VAL A 1 95 ? 6.898 -19.133 -21.915 1.00 87.38 95 VAL A C 1
ATOM 742 O O . VAL A 1 95 ? 7.465 -18.184 -21.381 1.00 87.38 95 VAL A O 1
ATOM 745 N N . ASP A 1 96 ? 7.568 -20.152 -22.450 1.00 79.06 96 ASP A N 1
ATOM 746 C CA . ASP A 1 96 ? 9.026 -20.172 -22.585 1.00 79.06 96 ASP A CA 1
ATOM 747 C C . ASP A 1 96 ? 9.452 -19.344 -23.813 1.00 79.06 96 ASP A C 1
ATOM 749 O O . ASP A 1 96 ? 9.695 -19.874 -24.898 1.00 79.06 96 ASP A O 1
ATOM 753 N N . ASP A 1 97 ? 9.494 -18.017 -23.647 1.00 80.88 97 ASP A N 1
ATOM 754 C CA . ASP A 1 97 ? 9.891 -17.039 -24.675 1.00 80.88 97 ASP A CA 1
ATOM 755 C C . ASP A 1 97 ? 11.422 -16.916 -24.822 1.00 80.88 97 ASP A C 1
ATOM 757 O O . ASP A 1 97 ? 11.988 -15.824 -24.956 1.00 80.88 97 ASP A O 1
ATOM 761 N N . TYR A 1 98 ? 12.141 -18.036 -24.789 1.00 83.06 98 TYR A N 1
ATOM 762 C CA . TYR A 1 98 ? 13.564 -18.036 -25.109 1.00 83.06 98 TYR A CA 1
ATOM 763 C C . TYR A 1 98 ? 13.768 -17.730 -26.605 1.00 83.06 98 TYR A C 1
ATOM 765 O O . TYR A 1 98 ? 13.319 -18.456 -27.494 1.00 83.06 98 TYR A O 1
ATOM 773 N N . VAL A 1 99 ? 14.487 -16.641 -26.893 1.00 79.75 99 VAL A N 1
ATOM 774 C CA . VAL A 1 99 ? 14.911 -16.282 -28.252 1.00 79.75 99 VAL A CA 1
ATOM 775 C C . VAL A 1 99 ? 16.369 -16.682 -28.442 1.00 79.75 99 VAL A C 1
ATOM 777 O O . VAL A 1 99 ? 17.271 -16.093 -27.842 1.00 79.75 99 VAL A O 1
ATOM 780 N N . ASP A 1 100 ? 16.608 -17.655 -29.320 1.00 88.38 100 ASP A N 1
ATOM 781 C CA . ASP A 1 100 ? 17.957 -17.994 -29.765 1.00 88.38 100 ASP A CA 1
ATOM 782 C C . ASP A 1 100 ? 18.513 -16.895 -30.681 1.00 88.38 100 ASP A C 1
ATOM 784 O O . ASP A 1 100 ? 18.096 -16.732 -31.834 1.00 88.38 100 ASP A O 1
ATOM 788 N N . LEU A 1 101 ? 19.472 -16.132 -30.162 1.00 86.19 101 LEU A N 1
ATOM 789 C CA . LEU A 1 101 ? 20.097 -15.028 -30.885 1.00 86.19 101 LEU A CA 1
ATOM 790 C C . LEU A 1 101 ? 20.931 -15.508 -32.078 1.00 86.19 101 LEU A C 1
ATOM 792 O O . LEU A 1 101 ? 21.060 -14.770 -33.057 1.00 86.19 101 LEU A O 1
ATOM 796 N N . GLU A 1 102 ? 21.454 -16.736 -32.039 1.00 85.31 102 GLU A N 1
ATOM 797 C CA . GLU A 1 102 ? 22.217 -17.288 -33.160 1.00 85.31 102 GLU A CA 1
ATOM 798 C C . GLU A 1 102 ? 21.302 -17.591 -34.354 1.00 85.31 102 GLU A C 1
ATOM 800 O O . GLU A 1 102 ? 21.664 -17.297 -35.494 1.00 85.31 102 GLU A O 1
ATOM 805 N N . ASN A 1 103 ? 20.069 -18.054 -34.108 1.00 82.69 103 ASN A N 1
ATOM 806 C CA . ASN A 1 103 ? 19.074 -18.284 -35.164 1.00 82.69 103 ASN A CA 1
ATOM 807 C C . ASN A 1 103 ? 18.543 -16.982 -35.784 1.00 82.69 103 ASN A C 1
ATOM 809 O O . ASN A 1 103 ? 18.124 -16.969 -36.943 1.00 82.69 103 ASN A O 1
ATOM 813 N N . LEU A 1 104 ? 18.559 -15.874 -35.037 1.00 83.94 104 LEU A N 1
ATOM 814 C CA . LEU A 1 104 ? 18.141 -14.562 -35.541 1.00 83.94 104 LEU A CA 1
ATOM 815 C C . LEU A 1 104 ? 19.239 -13.838 -36.334 1.00 83.94 104 LEU A C 1
ATOM 817 O O . LEU A 1 104 ? 18.962 -12.838 -37.009 1.00 83.94 104 LEU A O 1
ATOM 821 N N . ARG A 1 105 ? 20.483 -14.322 -36.281 1.00 87.12 105 ARG A N 1
ATOM 822 C CA . ARG A 1 105 ? 21.620 -13.673 -36.929 1.00 87.12 105 ARG A CA 1
ATOM 823 C C . ARG A 1 105 ? 21.602 -13.921 -38.437 1.00 87.12 105 ARG A C 1
ATOM 825 O O . ARG A 1 105 ? 22.107 -14.924 -38.934 1.00 87.12 105 ARG A O 1
ATOM 832 N N . ARG A 1 106 ? 21.077 -12.962 -39.204 1.00 82.56 106 ARG A N 1
ATOM 833 C CA . ARG A 1 106 ? 21.257 -12.939 -40.664 1.00 82.56 106 ARG A CA 1
ATOM 834 C C . ARG A 1 106 ? 22.633 -12.390 -41.009 1.00 82.56 106 ARG A C 1
ATOM 836 O O . ARG A 1 106 ? 22.918 -11.217 -40.779 1.00 82.56 106 ARG A O 1
ATOM 843 N N . VAL A 1 107 ? 23.469 -13.239 -41.589 1.00 82.44 107 VAL A N 1
ATOM 844 C CA . VAL A 1 107 ? 24.722 -12.813 -42.212 1.00 82.44 107 VAL A CA 1
ATOM 845 C C . VAL A 1 107 ? 24.377 -12.233 -43.580 1.00 82.44 107 VAL A C 1
ATOM 847 O O . VAL A 1 107 ? 23.839 -12.933 -44.435 1.00 82.44 107 VAL A O 1
ATOM 850 N N . ALA A 1 108 ? 24.623 -10.938 -43.764 1.00 81.62 108 ALA A N 1
ATOM 851 C CA . ALA A 1 108 ? 24.393 -10.276 -45.038 1.00 81.62 108 ALA A CA 1
ATOM 852 C C . ALA A 1 108 ? 25.573 -10.543 -45.983 1.00 81.62 108 ALA A C 1
ATOM 854 O O . ALA A 1 108 ? 26.707 -10.156 -45.700 1.00 81.62 108 ALA A O 1
ATOM 855 N N . GLU A 1 109 ? 25.301 -11.190 -47.114 1.00 81.12 109 GLU A N 1
ATOM 856 C CA . GLU A 1 109 ? 26.247 -11.270 -48.225 1.00 81.12 109 GLU A CA 1
ATOM 857 C C . GLU A 1 109 ? 26.104 -10.009 -49.078 1.00 81.12 109 GLU A C 1
ATOM 859 O O . GLU A 1 109 ? 25.096 -9.800 -49.756 1.00 81.12 109 GLU A O 1
ATOM 864 N N . HIS A 1 110 ? 27.102 -9.129 -49.007 1.00 82.50 110 HIS A N 1
ATOM 865 C CA . HIS A 1 110 ? 27.124 -7.907 -49.800 1.00 82.50 110 HIS A CA 1
ATOM 866 C C . HIS A 1 110 ? 27.888 -8.141 -51.109 1.00 82.50 110 HIS A C 1
ATOM 868 O O . HIS A 1 110 ? 29.052 -8.552 -51.059 1.00 82.50 110 HIS A O 1
ATOM 874 N N . PRO A 1 111 ? 27.283 -7.868 -52.281 1.00 83.38 111 PRO A N 1
ATOM 875 C CA . PRO A 1 111 ? 28.012 -7.899 -53.539 1.00 83.38 111 PRO A CA 1
ATOM 876 C C . PRO A 1 111 ? 29.103 -6.815 -53.556 1.00 83.38 111 PRO A C 1
ATOM 878 O O . PRO A 1 111 ? 28.960 -5.784 -52.888 1.00 83.38 111 PRO A O 1
ATOM 881 N N . PRO A 1 112 ? 30.189 -7.014 -54.325 1.00 81.06 112 PRO A N 1
ATOM 882 C CA . PRO A 1 112 ? 31.220 -5.998 -54.478 1.00 81.06 112 PRO A CA 1
ATOM 883 C C . PRO A 1 112 ? 30.615 -4.716 -55.063 1.00 81.06 112 PRO A C 1
ATOM 885 O O . PRO A 1 112 ? 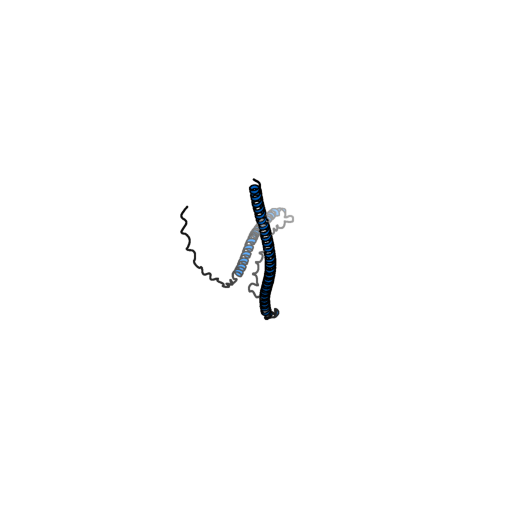29.896 -4.737 -56.063 1.00 81.06 112 PRO A O 1
ATOM 888 N N . PHE A 1 113 ? 30.901 -3.588 -54.415 1.00 80.06 113 PHE A N 1
ATOM 889 C CA . PHE A 1 113 ? 30.464 -2.278 -54.877 1.00 80.06 113 PHE A CA 1
ATOM 890 C C . PHE A 1 113 ? 31.293 -1.855 -56.095 1.00 80.06 113 PHE A C 1
ATOM 892 O O . PHE A 1 113 ? 32.511 -1.697 -56.001 1.00 80.06 113 PHE A O 1
ATOM 899 N N . HIS A 1 114 ? 30.629 -1.650 -57.232 1.00 74.44 114 HIS A N 1
ATOM 900 C CA . HIS A 1 114 ? 31.236 -1.125 -58.452 1.00 74.44 114 HIS A CA 1
ATOM 901 C C . HIS A 1 114 ? 30.581 0.214 -58.799 1.00 74.44 114 HIS A C 1
ATOM 903 O O . HIS A 1 114 ? 29.386 0.251 -59.087 1.00 74.44 114 HIS A O 1
ATOM 909 N N . SER A 1 115 ? 31.347 1.311 -58.783 1.00 75.25 115 SER A N 1
ATOM 910 C CA . SER A 1 115 ? 30.867 2.626 -59.222 1.00 75.25 115 SER A CA 1
ATOM 911 C C . SER A 1 115 ? 31.560 3.067 -60.510 1.00 75.25 115 SER A C 1
ATOM 913 O O . SER A 1 115 ? 32.776 2.935 -60.667 1.00 75.25 115 SER A O 1
ATOM 915 N N . VAL A 1 116 ? 30.778 3.645 -61.424 1.00 70.00 116 VAL A N 1
ATOM 916 C CA . VAL A 1 116 ? 31.283 4.267 -62.662 1.00 70.00 116 VAL A CA 1
ATOM 917 C C . VAL A 1 116 ? 32.107 5.534 -62.392 1.00 70.00 116 VAL A C 1
ATOM 919 O O . VAL A 1 116 ? 32.895 5.941 -63.234 1.00 70.00 116 VAL A O 1
ATOM 922 N N . TYR A 1 117 ? 31.993 6.098 -61.186 1.00 67.38 117 TYR A N 1
ATOM 923 C CA . TYR A 1 117 ? 32.696 7.300 -60.725 1.00 67.38 117 TYR A CA 1
ATOM 924 C C . TYR A 1 117 ? 34.000 6.998 -59.965 1.00 67.38 117 TYR A C 1
ATO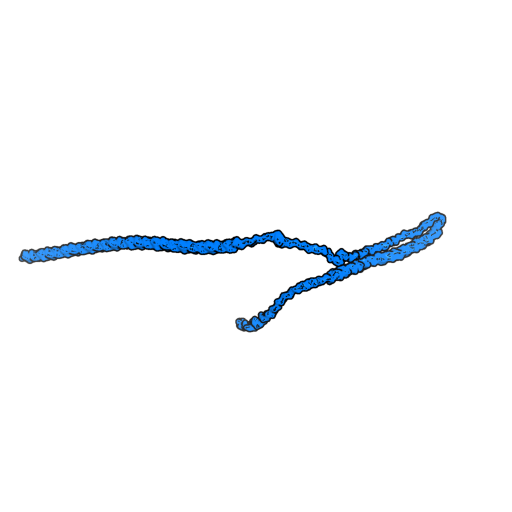M 926 O O . TYR A 1 117 ? 34.517 7.846 -59.245 1.00 67.38 117 TYR A O 1
ATOM 934 N N . THR A 1 118 ? 34.545 5.781 -60.081 1.00 65.44 118 THR A N 1
ATOM 935 C CA . THR A 1 118 ? 35.821 5.432 -59.421 1.00 65.44 118 THR A CA 1
ATOM 936 C C . THR A 1 118 ? 37.015 6.173 -60.047 1.00 65.44 118 THR A C 1
ATOM 938 O O . THR A 1 118 ? 38.072 6.297 -59.430 1.00 65.44 118 THR A O 1
ATOM 941 N N . THR A 1 119 ? 36.871 6.681 -61.273 1.00 71.19 119 THR A N 1
ATOM 942 C CA . THR A 1 119 ? 37.937 7.381 -61.997 1.00 71.19 119 THR A CA 1
ATOM 943 C C . THR A 1 119 ? 37.698 8.889 -61.965 1.00 71.19 119 THR A C 1
ATOM 945 O O . THR A 1 119 ? 36.876 9.393 -62.719 1.00 71.19 119 THR A O 1
ATOM 948 N N . ALA A 1 120 ? 38.425 9.601 -61.098 1.00 72.69 120 ALA A N 1
ATOM 949 C CA . ALA A 1 120 ? 38.425 11.067 -61.069 1.00 72.69 120 ALA A CA 1
ATOM 950 C C . ALA A 1 120 ? 38.944 11.649 -62.395 1.00 72.69 120 ALA A C 1
ATOM 952 O O . ALA A 1 120 ? 39.837 11.054 -63.018 1.00 72.69 120 ALA A O 1
ATOM 953 N N . ALA A 1 121 ? 38.437 12.814 -62.816 1.00 77.94 121 ALA A N 1
ATOM 954 C CA . ALA A 1 121 ? 38.947 13.448 -64.022 1.00 77.94 121 ALA A CA 1
ATOM 955 C C . ALA A 1 121 ? 40.410 13.883 -63.800 1.00 77.94 121 ALA A C 1
ATOM 957 O O . ALA A 1 121 ? 40.782 14.335 -62.710 1.00 77.94 121 ALA A O 1
ATOM 958 N N . PRO A 1 122 ? 41.284 13.737 -64.811 1.00 80.75 122 PRO A N 1
ATOM 959 C CA . PRO A 1 122 ? 42.692 14.077 -64.666 1.00 80.75 122 PRO A CA 1
ATOM 960 C C . PRO A 1 122 ? 42.861 15.574 -64.378 1.00 80.75 122 PRO A C 1
ATOM 962 O O . PRO A 1 122 ? 42.307 16.421 -65.080 1.00 80.75 122 PRO A O 1
ATOM 965 N N . ALA A 1 123 ? 43.668 15.898 -63.366 1.00 83.50 123 ALA A N 1
ATOM 966 C CA . ALA A 1 123 ? 43.976 17.281 -63.019 1.00 83.50 123 ALA A CA 1
ATOM 967 C C . ALA A 1 123 ? 44.668 18.014 -64.191 1.00 83.50 123 ALA A C 1
ATOM 969 O O . ALA A 1 123 ? 45.475 17.409 -64.908 1.00 83.50 123 ALA A O 1
ATOM 970 N N . PRO A 1 124 ? 44.408 19.322 -64.385 1.00 85.25 124 PRO A N 1
ATOM 971 C CA . PRO A 1 124 ? 45.038 20.089 -65.453 1.00 85.25 124 PRO A CA 1
ATOM 972 C C . PRO A 1 124 ? 46.561 20.162 -65.258 1.00 85.25 124 PRO A C 1
ATOM 974 O O . PRO A 1 124 ? 47.055 20.461 -64.170 1.00 85.25 124 PRO A O 1
ATOM 977 N N . ALA A 1 125 ? 47.319 19.909 -66.329 1.00 85.38 125 ALA A N 1
ATOM 978 C CA . ALA A 1 125 ? 48.778 19.957 -66.291 1.00 85.38 125 ALA A CA 1
ATOM 979 C C . ALA A 1 125 ? 49.296 21.393 -66.043 1.00 85.38 125 ALA A C 1
ATOM 981 O O . ALA A 1 125 ? 48.758 22.351 -66.610 1.00 85.38 125 ALA A O 1
ATOM 982 N N . PRO A 1 126 ? 50.365 21.575 -65.244 1.00 85.25 126 PRO A N 1
ATOM 983 C CA . PRO A 1 126 ? 50.924 22.895 -64.980 1.00 85.25 126 PRO A CA 1
ATOM 984 C C . PRO A 1 126 ? 51.555 23.483 -66.247 1.00 85.25 126 PRO A C 1
ATOM 986 O O . PRO A 1 126 ? 52.441 22.890 -66.861 1.00 85.25 126 PRO A O 1
ATOM 989 N N . ILE A 1 127 ? 51.124 24.687 -66.628 1.00 86.50 127 ILE A N 1
ATOM 990 C CA . ILE A 1 127 ? 51.726 25.432 -67.740 1.00 86.50 127 ILE A CA 1
ATOM 991 C C . ILE A 1 127 ? 53.088 25.965 -67.279 1.00 86.50 127 ILE A C 1
ATOM 993 O O . ILE A 1 127 ? 53.145 26.864 -66.439 1.00 86.50 127 ILE A O 1
ATOM 997 N N . VAL A 1 128 ? 54.171 25.403 -67.820 1.00 85.94 128 VAL A N 1
ATOM 998 C CA . VAL A 1 128 ? 55.554 25.797 -67.510 1.00 85.94 128 VAL A CA 1
ATOM 999 C C . VAL A 1 128 ? 55.921 27.067 -68.281 1.00 85.94 128 VAL A C 1
ATOM 1001 O O . VAL A 1 128 ? 55.648 27.179 -69.478 1.00 85.94 128 VAL A O 1
ATOM 1004 N N . ALA A 1 129 ? 56.544 28.031 -67.600 1.00 84.00 129 ALA A N 1
ATOM 1005 C CA . ALA A 1 129 ? 57.027 29.249 -68.241 1.00 84.00 129 ALA A CA 1
ATOM 1006 C C . ALA A 1 129 ? 58.198 28.951 -69.197 1.00 84.00 129 ALA A C 1
ATOM 1008 O O . ALA A 1 129 ? 59.076 28.158 -68.848 1.00 84.00 129 ALA A O 1
ATOM 1009 N N . PRO A 1 130 ? 58.254 29.586 -70.385 1.00 85.19 130 PRO A N 1
ATOM 1010 C CA . PRO A 1 130 ? 59.420 29.477 -71.255 1.00 85.19 130 PRO A CA 1
ATOM 1011 C C . PRO A 1 130 ? 60.672 30.029 -70.546 1.00 85.19 130 PRO A C 1
ATOM 1013 O O . PRO A 1 130 ? 60.545 30.941 -69.722 1.00 85.19 130 PRO A O 1
ATOM 1016 N N . PRO A 1 131 ? 61.880 29.516 -70.850 1.00 86.44 131 PRO A N 1
ATOM 1017 C CA . PRO A 1 131 ? 63.112 29.998 -70.232 1.00 86.44 131 PRO A CA 1
ATOM 1018 C C . PRO A 1 131 ? 63.334 31.485 -70.535 1.00 86.44 131 PRO A C 1
ATOM 1020 O O . PRO A 1 131 ? 63.057 31.947 -71.645 1.00 86.44 131 PRO A O 1
ATOM 1023 N N . GLU A 1 132 ? 63.823 32.233 -69.545 1.00 87.75 132 GLU A N 1
ATOM 1024 C CA . GLU A 1 132 ? 64.110 33.660 -69.707 1.00 87.75 132 GLU A CA 1
ATOM 1025 C C . GLU A 1 132 ? 65.255 33.857 -70.720 1.00 87.75 132 GLU A C 1
ATOM 1027 O O . GLU A 1 132 ? 66.294 33.193 -70.612 1.00 87.75 132 GLU A O 1
ATOM 1032 N N . PRO A 1 133 ? 65.099 34.742 -71.725 1.00 86.62 133 PRO A N 1
ATOM 1033 C CA . PRO A 1 133 ? 66.195 35.072 -72.624 1.00 86.62 133 PRO A CA 1
ATOM 1034 C C . PRO A 1 133 ? 67.307 35.756 -71.826 1.00 86.62 133 PRO A C 1
ATOM 1036 O O . PRO A 1 133 ? 67.032 36.613 -70.992 1.00 86.62 133 PRO A O 1
ATOM 1039 N N . TYR A 1 134 ? 68.566 35.411 -72.099 1.00 85.31 134 TYR A N 1
ATOM 1040 C CA . TYR A 1 134 ? 69.732 36.033 -71.469 1.00 85.31 134 TYR A CA 1
ATOM 1041 C C . TYR A 1 134 ? 70.506 36.887 -72.475 1.00 85.31 134 TYR A C 1
ATOM 1043 O O . TYR A 1 134 ? 70.532 36.609 -73.675 1.00 85.31 134 TYR A O 1
ATOM 1051 N N . PHE A 1 135 ? 71.136 37.954 -71.985 1.00 84.94 135 PHE A N 1
ATOM 1052 C CA . PHE A 1 135 ? 71.908 38.863 -72.824 1.00 84.94 135 PHE A CA 1
ATOM 1053 C C . PHE A 1 135 ? 73.280 38.261 -73.148 1.00 84.94 135 PHE A C 1
ATOM 1055 O O . PHE A 1 135 ? 74.075 38.000 -72.245 1.00 84.94 135 PHE A O 1
ATOM 1062 N N . GLN A 1 136 ? 73.576 38.084 -74.436 1.00 77.06 136 GLN A N 1
ATOM 1063 C CA . GLN A 1 136 ? 74.912 37.730 -74.912 1.00 77.06 136 GLN A CA 1
ATOM 1064 C C . GLN A 1 136 ? 75.612 38.982 -75.463 1.00 77.06 136 GLN A C 1
ATOM 1066 O O . GLN A 1 136 ? 75.209 39.485 -76.516 1.00 77.06 136 GLN A O 1
ATOM 1071 N N . PRO A 1 137 ? 76.648 39.515 -74.785 1.00 75.56 137 PRO A N 1
ATOM 1072 C CA . PRO A 1 137 ? 77.419 40.616 -75.339 1.00 75.56 137 PRO A CA 1
ATOM 1073 C C . PRO A 1 137 ? 78.237 40.141 -76.553 1.00 75.56 137 PRO A C 1
ATOM 1075 O O . PRO A 1 137 ? 78.763 39.024 -76.539 1.00 75.56 137 PRO A O 1
ATOM 1078 N N . PRO A 1 138 ? 78.398 40.978 -77.595 1.00 74.94 138 PRO A N 1
ATOM 1079 C CA . PRO A 1 138 ? 79.322 40.674 -78.683 1.00 74.94 138 PRO A CA 1
ATOM 1080 C C . PRO A 1 138 ? 80.761 40.573 -78.149 1.00 74.94 138 PRO A C 1
ATOM 1082 O O . PRO A 1 138 ? 81.136 41.290 -77.220 1.00 74.94 138 PRO A O 1
ATOM 1085 N N . ALA A 1 139 ? 81.574 39.683 -78.728 1.00 72.38 139 ALA A N 1
ATOM 1086 C CA . ALA A 1 139 ? 82.956 39.475 -78.296 1.00 72.38 139 ALA A CA 1
ATOM 1087 C C . ALA A 1 139 ? 83.774 40.779 -78.375 1.00 72.38 139 ALA A C 1
ATOM 1089 O O . ALA A 1 139 ? 83.762 41.476 -79.396 1.00 72.38 139 ALA A O 1
ATOM 1090 N N . ALA A 1 140 ? 84.505 41.097 -77.301 1.00 67.25 140 ALA A N 1
ATOM 1091 C CA . ALA A 1 140 ? 85.355 42.280 -77.260 1.00 67.25 140 ALA A CA 1
ATOM 1092 C C . ALA A 1 140 ? 86.488 42.162 -78.304 1.00 67.25 140 ALA A C 1
ATOM 1094 O O . ALA A 1 140 ? 87.130 41.112 -78.395 1.00 67.25 140 ALA A O 1
ATOM 1095 N N . PRO A 1 141 ? 86.773 43.213 -79.096 1.00 61.06 141 PRO A N 1
ATOM 1096 C CA . PRO A 1 141 ? 87.836 43.165 -80.091 1.00 61.06 141 PRO A CA 1
ATOM 1097 C C . PRO A 1 141 ? 89.208 43.162 -79.399 1.00 61.06 141 PRO A C 1
ATOM 1099 O O . PRO A 1 141 ? 89.602 44.160 -78.797 1.00 61.06 141 PRO A O 1
ATOM 1102 N N . ALA A 1 142 ? 89.944 42.053 -79.493 1.00 57.16 142 ALA A N 1
ATOM 1103 C CA . ALA A 1 142 ? 91.316 41.939 -78.995 1.00 57.16 142 ALA A CA 1
ATOM 1104 C C . ALA A 1 142 ? 92.343 42.263 -80.101 1.00 57.16 142 ALA A C 1
ATOM 1106 O O . ALA A 1 142 ? 92.192 41.832 -81.244 1.00 57.16 142 ALA A O 1
ATOM 1107 N N . GLY A 1 143 ? 93.404 43.004 -79.754 1.00 59.19 143 GLY A N 1
ATOM 1108 C CA . GLY A 1 143 ? 94.528 43.335 -80.645 1.00 59.19 143 GLY A CA 1
ATOM 1109 C C . GLY A 1 143 ? 94.538 44.770 -81.202 1.00 59.19 143 GLY A C 1
ATOM 1110 O O . GLY A 1 143 ? 93.740 45.624 -80.823 1.00 59.19 143 GLY A O 1
ATOM 1111 N N . ILE A 1 144 ? 95.468 45.037 -82.128 1.00 55.00 144 ILE A N 1
ATOM 1112 C CA . ILE A 1 144 ? 95.805 46.362 -82.714 1.00 55.00 144 ILE A CA 1
ATOM 1113 C C . ILE A 1 144 ? 94.628 47.044 -83.458 1.00 55.00 144 ILE A C 1
ATOM 1115 O O . ILE A 1 144 ? 94.685 48.223 -83.798 1.00 55.00 144 ILE A O 1
ATOM 1119 N N . SER A 1 145 ? 93.527 46.320 -83.681 1.00 58.31 145 SER A N 1
ATOM 1120 C CA . SER A 1 145 ? 92.270 46.775 -84.294 1.00 58.31 145 SER A CA 1
ATOM 1121 C C . SER A 1 145 ? 91.298 47.453 -83.308 1.00 58.31 145 SER A C 1
ATOM 1123 O O . SER A 1 145 ? 90.285 48.024 -83.725 1.00 58.31 145 SER A O 1
ATOM 1125 N N . ALA A 1 146 ? 91.614 47.459 -82.008 1.00 58.09 146 ALA A N 1
ATOM 1126 C CA . ALA A 1 146 ? 90.759 47.974 -80.937 1.00 58.09 146 ALA A CA 1
ATOM 1127 C C . ALA A 1 146 ? 90.430 49.479 -81.025 1.00 58.09 146 ALA A C 1
ATOM 1129 O O . ALA A 1 146 ? 89.451 49.914 -80.425 1.00 58.09 146 ALA A O 1
ATOM 1130 N N . VAL A 1 147 ? 91.196 50.296 -81.764 1.00 60.22 147 VAL A N 1
ATOM 1131 C CA . VAL A 1 147 ? 90.964 51.756 -81.857 1.00 60.22 147 VAL A CA 1
ATOM 1132 C C . VAL A 1 147 ? 89.901 52.112 -82.910 1.00 60.22 147 VAL A C 1
ATOM 1134 O O . VAL A 1 147 ? 89.055 52.965 -82.648 1.00 60.22 147 VAL A O 1
ATOM 1137 N N . PHE A 1 148 ? 89.858 51.403 -84.046 1.00 60.44 148 PHE A N 1
ATOM 1138 C CA . PHE A 1 148 ? 88.834 51.574 -85.095 1.00 60.44 148 PHE A CA 1
ATOM 1139 C C . PHE A 1 148 ? 87.567 50.733 -84.848 1.00 60.44 148 PHE A C 1
ATOM 1141 O O . PHE A 1 148 ? 86.496 51.040 -85.375 1.00 60.44 148 PHE A O 1
ATOM 1148 N N . ALA A 1 149 ? 87.657 49.690 -84.017 1.00 61.62 149 ALA A N 1
ATOM 1149 C CA . ALA A 1 149 ? 86.540 48.803 -83.697 1.00 61.62 149 ALA A CA 1
ATOM 1150 C C . ALA A 1 149 ? 85.557 49.373 -82.657 1.00 61.62 149 ALA A C 1
ATOM 1152 O O . ALA A 1 149 ? 84.449 48.855 -82.547 1.00 61.62 149 ALA A O 1
ATOM 1153 N N . LYS A 1 150 ? 85.891 50.457 -81.936 1.00 65.81 150 LYS A N 1
ATOM 1154 C CA . LYS A 1 150 ? 85.040 51.020 -80.862 1.00 65.81 150 LYS A CA 1
ATOM 1155 C C . LYS A 1 150 ? 83.638 51.408 -81.338 1.00 65.81 150 LYS A C 1
ATOM 1157 O O . LYS A 1 150 ? 82.660 51.063 -80.684 1.00 65.81 150 LYS A O 1
ATOM 1162 N N . LYS A 1 151 ? 83.521 52.072 -82.498 1.00 71.38 151 LYS A N 1
ATOM 1163 C CA . LYS A 1 151 ? 82.222 52.495 -83.060 1.00 71.38 151 LYS A CA 1
ATOM 1164 C C . LYS A 1 151 ? 81.387 51.305 -83.555 1.00 71.38 151 LYS A C 1
ATOM 1166 O O . LYS A 1 151 ? 80.176 51.292 -83.358 1.00 71.38 151 LYS A O 1
ATOM 1171 N N . LYS A 1 152 ? 82.026 50.291 -84.156 1.00 73.44 152 LYS A N 1
ATOM 1172 C CA . LYS A 1 152 ? 81.359 49.053 -84.604 1.00 73.44 152 LYS A CA 1
ATOM 1173 C C . LYS A 1 152 ? 80.929 48.176 -83.430 1.00 73.44 152 LYS A C 1
ATOM 1175 O O . LYS A 1 152 ? 79.829 47.645 -83.458 1.00 73.44 152 LYS A O 1
ATOM 1180 N N . HIS A 1 153 ? 81.757 48.078 -82.393 1.00 73.69 153 HIS A N 1
ATOM 1181 C CA . HIS A 1 153 ? 81.419 47.382 -81.158 1.00 73.69 153 HIS A CA 1
ATOM 1182 C C . HIS A 1 153 ? 80.263 48.083 -80.440 1.00 73.69 153 HIS A C 1
ATOM 1184 O O . HIS A 1 153 ? 79.300 47.423 -80.094 1.00 73.69 153 HIS A O 1
ATOM 1190 N N . ALA A 1 154 ? 80.279 49.416 -80.320 1.00 78.50 154 ALA A N 1
ATOM 1191 C CA . ALA A 1 154 ? 79.153 50.166 -79.756 1.00 78.50 154 ALA A CA 1
ATOM 1192 C C . ALA A 1 154 ? 77.839 49.933 -80.530 1.00 78.50 154 ALA A C 1
ATOM 1194 O O . ALA A 1 154 ? 76.800 49.707 -79.915 1.00 78.50 154 ALA A O 1
ATOM 1195 N N . ALA A 1 155 ? 77.885 49.921 -81.869 1.00 81.38 155 ALA A N 1
ATOM 1196 C CA . ALA A 1 155 ? 76.722 49.602 -82.699 1.00 81.38 155 ALA A CA 1
ATOM 1197 C C . ALA A 1 155 ? 76.262 48.137 -82.546 1.00 81.38 155 ALA A C 1
ATOM 1199 O O . ALA A 1 155 ? 75.064 47.882 -82.458 1.00 81.38 155 ALA A O 1
ATOM 1200 N N . ALA A 1 156 ? 77.195 47.182 -82.464 1.00 81.31 156 ALA A N 1
ATOM 1201 C CA . ALA A 1 156 ? 76.894 45.768 -82.235 1.00 81.31 156 ALA A CA 1
ATOM 1202 C C . ALA A 1 156 ? 76.295 45.524 -80.840 1.00 81.31 156 ALA A C 1
ATOM 1204 O O . ALA A 1 156 ? 75.336 44.770 -80.708 1.00 81.31 156 ALA A O 1
ATOM 1205 N N . THR A 1 157 ? 76.801 46.207 -79.810 1.00 82.62 157 THR A N 1
ATOM 1206 C CA . THR A 1 157 ? 76.252 46.160 -78.451 1.00 82.62 157 THR A CA 1
ATOM 1207 C C . THR A 1 157 ? 74.850 46.764 -78.405 1.00 82.62 157 THR A C 1
ATOM 1209 O O . THR A 1 157 ? 73.964 46.161 -77.809 1.00 82.62 157 THR A O 1
ATOM 1212 N N . ALA A 1 158 ? 74.613 47.901 -79.070 1.00 83.94 158 ALA A N 1
ATOM 1213 C CA . ALA A 1 158 ? 73.285 48.512 -79.148 1.00 83.94 158 ALA A CA 1
ATOM 1214 C C . ALA A 1 158 ? 72.274 47.612 -79.886 1.00 83.94 158 ALA A C 1
ATOM 1216 O O . ALA A 1 158 ? 71.136 47.471 -79.443 1.00 83.94 158 ALA A O 1
ATOM 1217 N N . ALA A 1 159 ? 72.692 46.950 -80.971 1.00 85.06 159 ALA A N 1
ATOM 1218 C CA . ALA A 1 159 ? 71.860 45.982 -81.686 1.00 85.06 159 ALA A CA 1
ATOM 1219 C C . ALA A 1 159 ? 71.544 44.744 -80.827 1.00 85.06 159 ALA A C 1
ATOM 1221 O O . ALA A 1 159 ? 70.388 44.333 -80.758 1.00 85.06 159 ALA A O 1
ATOM 1222 N N . ALA A 1 160 ? 72.537 44.194 -80.119 1.00 83.81 160 ALA A N 1
ATOM 1223 C CA . ALA A 1 160 ? 72.341 43.074 -79.197 1.00 83.81 160 ALA A CA 1
ATOM 1224 C C . ALA A 1 160 ? 71.402 43.446 -78.035 1.00 83.81 160 ALA A C 1
ATOM 1226 O O . ALA A 1 160 ? 70.547 42.653 -77.648 1.00 83.81 160 ALA A O 1
ATOM 1227 N N . GLN A 1 161 ? 71.513 44.667 -77.500 1.00 88.12 161 GLN A N 1
ATOM 1228 C CA . GLN A 1 161 ? 70.617 45.176 -76.455 1.00 88.12 161 GLN A CA 1
ATOM 1229 C C . GLN A 1 161 ? 69.187 45.357 -76.970 1.00 88.12 161 GLN A C 1
ATOM 1231 O O . GLN A 1 161 ? 68.243 44.997 -76.271 1.00 88.12 161 GLN A O 1
ATOM 1236 N N . ALA A 1 162 ? 69.012 45.865 -78.194 1.00 86.94 162 ALA A N 1
ATOM 1237 C CA . ALA A 1 162 ? 67.698 45.996 -78.817 1.00 86.94 162 ALA A CA 1
ATOM 1238 C C . ALA A 1 162 ? 67.044 44.625 -79.072 1.00 86.94 162 ALA A C 1
ATOM 1240 O O . ALA A 1 162 ? 65.866 44.446 -78.768 1.00 86.94 162 ALA A O 1
ATOM 1241 N N . GLN A 1 163 ? 67.807 43.643 -79.567 1.00 87.44 163 GLN A N 1
ATOM 1242 C CA . GLN A 1 163 ? 67.334 42.266 -79.763 1.00 87.44 163 GLN A CA 1
ATOM 1243 C C . GLN A 1 163 ? 66.958 41.599 -78.438 1.00 87.44 163 GLN A C 1
ATOM 1245 O O . GLN A 1 163 ? 65.886 41.005 -78.331 1.00 87.44 163 GLN A O 1
ATOM 1250 N N . PHE A 1 164 ? 67.795 41.749 -77.410 1.00 90.12 164 PHE A N 1
ATOM 1251 C CA . PHE A 1 164 ? 67.489 41.271 -76.066 1.00 90.12 164 PHE A CA 1
ATOM 1252 C C . PHE A 1 164 ? 66.236 41.941 -75.498 1.00 90.12 164 PHE A C 1
ATOM 1254 O O . PHE A 1 164 ? 65.367 41.251 -74.983 1.00 90.12 164 PHE A O 1
ATOM 1261 N N . GLY A 1 165 ? 66.093 43.261 -75.646 1.00 89.50 165 GLY A N 1
ATOM 1262 C CA . GLY A 1 165 ? 64.911 43.995 -75.194 1.00 89.50 165 GLY A CA 1
ATOM 1263 C C . GLY A 1 165 ? 63.622 43.509 -75.860 1.00 89.50 165 GLY A C 1
ATOM 1264 O O . GLY A 1 165 ? 62.613 43.334 -75.181 1.00 89.50 165 GLY A O 1
ATOM 1265 N N . GLN A 1 166 ? 63.659 43.221 -77.165 1.00 89.69 166 GLN A N 1
ATOM 1266 C CA . GLN A 1 166 ? 62.521 42.646 -77.893 1.00 89.69 166 GLN A CA 1
ATOM 1267 C C . GLN A 1 166 ? 62.204 41.217 -77.432 1.00 89.69 166 GLN A C 1
ATOM 1269 O O . GLN A 1 166 ? 61.046 40.909 -77.152 1.00 89.69 166 GLN A O 1
ATOM 1274 N N . ALA A 1 167 ? 63.222 40.359 -77.304 1.00 88.69 167 ALA A N 1
ATOM 1275 C CA . ALA A 1 167 ? 63.057 38.985 -76.831 1.00 88.69 167 ALA A CA 1
ATOM 1276 C C . ALA A 1 167 ? 62.530 38.936 -75.386 1.00 88.69 167 ALA A C 1
ATOM 1278 O O . ALA A 1 167 ? 61.626 38.160 -75.079 1.00 88.69 167 ALA A O 1
ATOM 1279 N N . HIS A 1 168 ? 63.043 39.803 -74.509 1.00 91.56 168 HIS A N 1
ATOM 1280 C CA . HIS A 1 168 ? 62.612 39.922 -73.117 1.00 91.56 168 HIS A CA 1
ATOM 1281 C C . HIS A 1 168 ? 61.186 40.462 -73.011 1.00 91.56 168 HIS A C 1
ATOM 1283 O O . HIS A 1 168 ? 60.381 39.913 -72.264 1.00 91.56 168 HIS A O 1
ATOM 1289 N N . ALA A 1 169 ? 60.819 41.468 -73.811 1.00 90.62 169 ALA A N 1
ATOM 1290 C CA . ALA A 1 169 ? 59.448 41.975 -73.867 1.00 90.62 169 ALA A CA 1
ATOM 1291 C C . ALA A 1 169 ? 58.451 40.901 -74.340 1.00 90.62 169 ALA A C 1
ATOM 1293 O O . ALA A 1 169 ? 57.392 40.739 -73.731 1.00 90.62 169 ALA A O 1
ATOM 1294 N N . ALA A 1 170 ? 58.805 40.129 -75.373 1.00 90.81 170 ALA A N 1
ATOM 1295 C CA . ALA A 1 170 ? 57.995 39.008 -75.849 1.00 90.81 170 ALA A CA 1
ATOM 1296 C C . ALA A 1 170 ? 57.856 37.910 -74.780 1.00 90.81 170 ALA A C 1
ATOM 1298 O O . ALA A 1 170 ? 56.752 37.427 -74.529 1.00 90.81 170 ALA A O 1
ATOM 1299 N N . TRP A 1 171 ? 58.948 37.566 -74.092 1.00 93.44 171 TRP A N 1
ATOM 1300 C CA . TRP A 1 171 ? 58.932 36.616 -72.980 1.00 93.44 171 TRP A CA 1
ATOM 1301 C C . TRP A 1 171 ? 58.027 37.090 -71.833 1.00 93.44 171 TRP A C 1
ATOM 1303 O O . TRP A 1 171 ? 57.153 36.340 -71.398 1.00 93.44 171 TRP A O 1
ATOM 1313 N N . ARG A 1 172 ? 58.145 38.355 -71.403 1.00 91.56 172 ARG A N 1
ATOM 1314 C CA . ARG A 1 172 ? 57.283 38.943 -70.361 1.00 91.56 172 ARG A CA 1
ATOM 1315 C C . ARG A 1 172 ? 55.807 38.890 -70.743 1.00 91.56 172 ARG A C 1
ATOM 1317 O O . ARG A 1 172 ? 54.980 38.592 -69.885 1.00 91.56 172 ARG A O 1
ATOM 1324 N N . ALA A 1 173 ? 55.476 39.149 -72.009 1.00 91.44 173 ALA A N 1
ATOM 1325 C CA . ALA A 1 173 ? 54.105 39.062 -72.501 1.00 91.44 173 ALA A CA 1
ATOM 1326 C C . ALA A 1 173 ? 53.549 37.629 -72.421 1.00 91.44 173 ALA A C 1
ATOM 1328 O O . ALA A 1 173 ? 52.399 37.446 -72.029 1.00 91.44 173 ALA A O 1
ATOM 1329 N N . VAL A 1 174 ? 54.362 36.611 -72.732 1.00 89.75 174 VAL A N 1
ATOM 1330 C CA . VAL A 1 174 ? 53.963 35.199 -72.603 1.00 89.75 174 VAL A CA 1
ATOM 1331 C C . VAL A 1 174 ? 53.808 34.800 -71.136 1.00 89.75 174 VAL A C 1
ATOM 1333 O O . VAL A 1 174 ? 52.792 34.212 -70.773 1.00 89.75 174 VAL A O 1
ATOM 1336 N N . VAL A 1 175 ? 54.768 35.157 -70.276 1.00 91.50 175 VAL A N 1
ATOM 1337 C CA . VAL A 1 175 ? 54.729 34.832 -68.840 1.00 91.50 175 VAL A CA 1
ATOM 1338 C C . VAL A 1 175 ? 53.539 35.489 -68.143 1.00 91.50 175 VAL A C 1
ATOM 1340 O O . VAL A 1 175 ? 52.869 34.841 -67.342 1.00 91.50 175 VAL A O 1
ATOM 1343 N N . ALA A 1 176 ? 53.208 36.733 -68.499 1.00 91.50 176 ALA A N 1
ATOM 1344 C CA . ALA A 1 176 ? 52.052 37.441 -67.949 1.00 91.50 176 ALA A CA 1
ATOM 1345 C C . ALA A 1 176 ? 50.709 36.746 -68.249 1.00 91.50 176 ALA A C 1
ATOM 1347 O O . ALA A 1 176 ? 49.761 36.901 -67.484 1.00 91.50 176 ALA A O 1
ATOM 1348 N N . GLN A 1 177 ? 50.620 35.954 -69.325 1.00 92.31 177 GLN A N 1
ATOM 1349 C CA . GLN A 1 177 ? 49.402 35.217 -69.688 1.00 92.31 177 GLN A CA 1
ATOM 1350 C C . GLN A 1 177 ? 49.257 33.869 -68.962 1.00 92.31 177 GLN A C 1
ATOM 1352 O O . GLN A 1 177 ? 48.172 33.285 -68.981 1.00 92.31 177 GLN A O 1
ATOM 1357 N N . ILE A 1 178 ? 50.318 33.349 -68.334 1.00 90.81 178 ILE A N 1
ATOM 1358 C CA . ILE A 1 178 ? 50.312 32.013 -67.715 1.00 90.81 178 ILE A CA 1
ATOM 1359 C C . ILE A 1 178 ? 49.260 31.887 -66.601 1.00 90.81 178 ILE A C 1
ATOM 1361 O O . ILE A 1 178 ? 48.479 30.935 -66.670 1.00 90.81 178 ILE A O 1
ATOM 1365 N N . PRO A 1 179 ? 49.151 32.817 -65.627 1.00 92.69 179 PRO A N 1
ATOM 1366 C CA . PRO A 1 179 ? 48.176 32.687 -64.542 1.00 92.69 179 PRO A CA 1
ATOM 1367 C C . PRO A 1 179 ? 46.731 32.626 -65.049 1.00 92.69 179 PRO A C 1
ATOM 1369 O O . PRO A 1 179 ? 45.933 31.826 -64.570 1.00 92.69 179 PRO A O 1
ATOM 1372 N N . GLN A 1 180 ? 46.403 33.425 -66.070 1.00 91.88 180 GLN A N 1
ATOM 1373 C CA . GLN A 1 180 ? 45.066 33.437 -66.664 1.00 91.88 180 GLN A CA 1
ATOM 1374 C C . GLN A 1 180 ? 44.737 32.106 -67.353 1.00 91.88 180 GLN A C 1
ATOM 1376 O O . GLN A 1 180 ? 43.628 31.594 -67.211 1.00 91.88 180 GLN A O 1
ATOM 1381 N N . ARG A 1 181 ? 45.701 31.516 -68.072 1.00 91.00 181 ARG A N 1
ATOM 1382 C CA . ARG A 1 181 ? 45.519 30.206 -68.71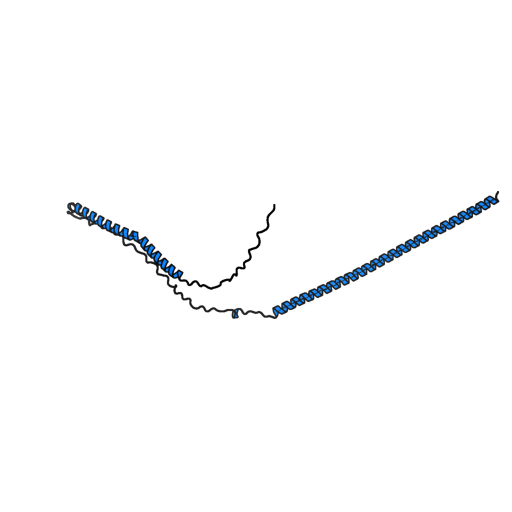5 1.00 91.00 181 ARG A CA 1
ATOM 1383 C C . ARG A 1 181 ? 45.395 29.074 -67.694 1.00 91.00 181 ARG A C 1
ATOM 1385 O O . ARG A 1 181 ? 44.590 28.172 -67.897 1.00 91.00 181 ARG A O 1
ATOM 1392 N N . GLN A 1 182 ? 46.149 29.138 -66.596 1.00 90.94 182 GLN A N 1
ATOM 1393 C CA . GLN A 1 182 ? 46.039 28.174 -65.497 1.00 90.94 182 GLN A CA 1
ATOM 1394 C C . GLN A 1 182 ? 44.673 28.259 -64.803 1.00 90.94 182 GLN A C 1
ATOM 1396 O O . GLN A 1 182 ? 44.053 27.227 -64.558 1.00 90.94 182 GLN A O 1
ATOM 1401 N N . LEU A 1 183 ? 44.165 29.471 -64.555 1.00 91.69 183 LEU A N 1
ATOM 1402 C CA . LEU A 1 183 ? 42.832 29.667 -63.981 1.00 91.69 183 LEU A CA 1
ATOM 1403 C C . LEU A 1 183 ? 41.730 29.111 -64.894 1.00 91.69 183 LEU A C 1
ATOM 1405 O O . LEU A 1 183 ? 40.839 28.415 -64.416 1.00 91.69 183 LEU A O 1
ATOM 1409 N N . ALA A 1 184 ? 41.807 29.374 -66.202 1.00 92.12 184 ALA A N 1
ATOM 1410 C CA . ALA A 1 184 ? 40.838 28.853 -67.166 1.00 92.12 184 ALA A CA 1
ATOM 1411 C C . ALA A 1 184 ? 40.831 27.314 -67.206 1.00 92.12 184 ALA A C 1
ATOM 1413 O O . ALA A 1 184 ? 39.762 26.707 -67.217 1.00 92.12 184 ALA A O 1
ATOM 1414 N N . ALA A 1 185 ? 42.008 26.678 -67.162 1.00 90.56 185 ALA A N 1
ATOM 1415 C CA . ALA A 1 185 ? 42.120 25.220 -67.101 1.00 90.56 185 ALA A CA 1
ATOM 1416 C C . ALA A 1 185 ? 41.526 24.643 -65.801 1.00 90.56 185 ALA A C 1
ATOM 1418 O O . ALA A 1 185 ? 40.848 23.618 -65.835 1.00 90.56 185 ALA A O 1
ATOM 1419 N N . ALA A 1 186 ? 41.721 25.320 -64.664 1.00 90.44 186 ALA A N 1
ATOM 1420 C CA . ALA A 1 186 ? 41.127 24.919 -63.388 1.00 90.44 186 ALA A CA 1
ATOM 1421 C C . ALA A 1 186 ? 39.592 25.047 -63.387 1.00 90.44 186 ALA A C 1
ATOM 1423 O O . ALA A 1 186 ? 38.903 24.153 -62.905 1.00 90.44 186 ALA A O 1
ATOM 1424 N N . GLN A 1 187 ? 39.045 26.120 -63.966 1.00 91.69 187 GLN A N 1
ATOM 1425 C CA . GLN A 1 187 ? 37.594 26.312 -64.092 1.00 91.69 187 GLN A CA 1
ATOM 1426 C C . GLN A 1 187 ? 36.945 25.258 -64.999 1.00 91.69 187 GLN A C 1
ATOM 1428 O O . GLN A 1 187 ? 35.858 24.774 -64.694 1.00 91.69 187 GLN A O 1
ATOM 1433 N N . GLN A 1 188 ? 37.614 24.874 -66.091 1.00 88.69 188 GLN A N 1
ATOM 1434 C CA . GLN A 1 188 ? 37.148 23.795 -66.967 1.00 88.69 188 GLN A CA 1
ATOM 1435 C C . GLN A 1 188 ? 37.106 22.449 -66.237 1.00 88.69 188 GLN A C 1
ATOM 1437 O O . GLN A 1 188 ? 36.117 21.734 -66.357 1.00 88.69 188 GLN A O 1
ATOM 1442 N N . HIS A 1 189 ? 38.136 22.128 -65.447 1.00 88.06 189 HIS A N 1
ATOM 1443 C CA . HIS A 1 189 ? 38.157 20.910 -64.629 1.00 88.06 189 HIS A CA 1
ATOM 1444 C C . HIS A 1 189 ? 37.019 20.901 -63.596 1.00 88.06 189 HIS A C 1
ATOM 1446 O O . HIS A 1 189 ? 36.266 19.936 -63.533 1.00 88.06 189 HIS A O 1
ATOM 1452 N N . GLN A 1 190 ? 36.800 22.011 -62.882 1.00 87.44 190 GLN A N 1
ATOM 1453 C CA . GLN A 1 190 ? 35.685 22.136 -61.933 1.00 87.44 190 GLN A CA 1
ATOM 1454 C C . GLN A 1 190 ? 34.308 21.972 -62.589 1.00 87.44 190 GLN A C 1
ATOM 1456 O O . GLN A 1 190 ? 33.413 21.397 -61.978 1.00 87.44 190 GLN A O 1
ATOM 1461 N N . ALA A 1 191 ? 34.124 22.468 -63.816 1.00 86.12 191 ALA A N 1
ATOM 1462 C CA . ALA A 1 191 ? 32.865 22.314 -64.539 1.00 86.12 191 ALA A CA 1
ATOM 1463 C C . ALA A 1 191 ? 32.572 20.846 -64.892 1.00 86.12 191 ALA A C 1
ATOM 1465 O O . ALA A 1 191 ? 31.424 20.429 -64.777 1.00 86.12 191 ALA A O 1
ATOM 1466 N N . VAL A 1 192 ? 33.599 20.074 -65.271 1.00 84.88 192 VAL A N 1
ATOM 1467 C CA . VAL A 1 192 ? 33.474 18.634 -65.564 1.00 84.88 192 VAL A CA 1
ATOM 1468 C C . VAL A 1 192 ? 33.110 17.853 -64.298 1.00 84.88 192 VAL A C 1
ATOM 1470 O O . VAL A 1 192 ? 32.128 17.118 -64.290 1.00 84.88 192 VAL A O 1
ATOM 1473 N N . GLU A 1 193 ? 33.819 18.095 -63.195 1.00 83.44 193 GLU A N 1
ATOM 1474 C CA . GLU A 1 193 ? 33.523 17.461 -61.900 1.00 83.44 193 GLU A CA 1
ATOM 1475 C C . GLU A 1 193 ? 32.118 17.836 -61.383 1.00 83.44 193 GLU A C 1
ATOM 1477 O O . GLU A 1 193 ? 31.416 17.021 -60.783 1.00 83.44 193 GLU A O 1
ATOM 1482 N N . ALA A 1 194 ? 31.666 19.071 -61.635 1.00 81.81 194 ALA A N 1
ATOM 1483 C CA . ALA A 1 194 ? 30.329 19.519 -61.255 1.00 81.81 194 ALA A CA 1
ATOM 1484 C C . ALA A 1 194 ? 29.223 18.866 -62.097 1.00 81.81 194 ALA A C 1
ATOM 1486 O O . ALA A 1 194 ? 28.174 18.536 -61.543 1.00 81.81 194 ALA A O 1
ATOM 1487 N N . SER A 1 195 ? 29.436 18.655 -63.404 1.00 77.88 195 SER A N 1
ATOM 1488 C CA . SER A 1 195 ? 28.488 17.896 -64.229 1.00 77.88 195 SER A CA 1
ATOM 1489 C C . SER A 1 195 ? 28.421 16.428 -63.821 1.00 77.88 195 SER A C 1
ATOM 1491 O O . SER A 1 195 ? 27.323 15.885 -63.744 1.00 77.88 195 SER A O 1
ATOM 1493 N N . ASP A 1 196 ? 29.554 15.821 -63.463 1.00 71.81 196 ASP A N 1
ATOM 1494 C CA . ASP A 1 196 ? 29.591 14.432 -62.993 1.00 71.81 196 ASP A CA 1
ATOM 1495 C C . ASP A 1 196 ? 28.854 14.260 -61.649 1.00 71.81 196 ASP A C 1
ATOM 1497 O O . ASP A 1 196 ? 28.232 13.228 -61.404 1.00 71.81 196 ASP A O 1
ATOM 1501 N N . CYS A 1 197 ? 28.867 15.287 -60.789 1.00 67.19 197 CYS A N 1
ATOM 1502 C CA . CYS A 1 197 ? 28.146 15.307 -59.510 1.00 67.19 197 CYS A CA 1
ATOM 1503 C C . CYS A 1 197 ? 26.643 15.641 -59.655 1.00 67.19 197 CYS A C 1
ATOM 1505 O O . CYS A 1 197 ? 25.822 15.193 -58.853 1.00 67.19 197 CYS A O 1
ATOM 1507 N N . GLY A 1 198 ? 26.265 16.425 -60.671 1.00 58.53 198 GLY A N 1
ATOM 1508 C CA . GLY A 1 198 ? 24.880 16.852 -60.913 1.00 58.53 198 GLY A CA 1
ATOM 1509 C C . GLY A 1 198 ? 23.951 15.755 -61.444 1.00 58.53 198 GLY A C 1
ATOM 1510 O O . GLY A 1 198 ? 22.739 15.862 -61.272 1.00 58.53 198 GLY A O 1
ATOM 1511 N N . ASP A 1 199 ? 24.508 14.695 -62.031 1.00 56.22 199 ASP A N 1
ATOM 1512 C CA . ASP A 1 199 ? 23.769 13.549 -62.584 1.00 56.22 199 ASP A CA 1
ATOM 1513 C C . ASP A 1 199 ? 23.490 12.436 -61.554 1.00 56.22 199 ASP A C 1
ATOM 1515 O O . ASP A 1 199 ? 23.119 11.316 -61.915 1.00 56.22 199 ASP A O 1
ATOM 1519 N N . LEU A 1 200 ? 23.624 12.720 -60.250 1.00 52.44 200 LEU A N 1
ATOM 1520 C CA . LEU A 1 200 ? 23.126 11.806 -59.225 1.00 52.44 200 LEU A CA 1
ATOM 1521 C C . LEU A 1 200 ? 21.600 11.683 -59.377 1.00 52.44 200 LEU A C 1
ATOM 1523 O O . LEU A 1 200 ? 20.893 12.680 -59.192 1.00 52.44 200 LEU A O 1
ATOM 1527 N N . PRO A 1 201 ? 21.052 10.488 -59.681 1.00 49.06 201 PRO A N 1
ATOM 1528 C CA . PRO A 1 201 ? 19.613 10.309 -59.690 1.00 49.06 201 PRO A CA 1
ATOM 1529 C C . PRO A 1 201 ? 19.105 10.666 -58.297 1.00 49.06 201 PRO A C 1
ATOM 1531 O O . PRO A 1 201 ? 19.480 10.045 -57.300 1.00 49.06 201 PRO A O 1
ATOM 1534 N N . THR A 1 202 ? 18.262 11.697 -58.232 1.00 44.09 202 THR A N 1
ATOM 1535 C CA . THR A 1 202 ? 17.442 11.964 -57.055 1.00 44.09 202 THR A CA 1
ATOM 1536 C C . THR A 1 202 ? 16.688 10.669 -56.785 1.00 44.09 202 THR A C 1
ATOM 1538 O O . THR A 1 202 ? 15.833 10.272 -57.576 1.00 44.09 202 THR A O 1
ATOM 1541 N N . ILE A 1 203 ? 17.063 9.954 -55.722 1.00 48.84 203 ILE A N 1
ATOM 1542 C CA . ILE A 1 203 ? 16.298 8.808 -55.242 1.00 48.84 203 ILE A CA 1
ATOM 1543 C C . ILE A 1 203 ? 15.021 9.405 -54.656 1.00 48.84 203 ILE A C 1
ATOM 1545 O O . ILE A 1 203 ? 14.945 9.712 -53.469 1.00 48.84 203 ILE A O 1
ATOM 1549 N N . ASP A 1 204 ? 14.044 9.642 -55.529 1.00 43.59 204 ASP A N 1
ATOM 1550 C CA . ASP A 1 204 ? 12.706 10.101 -55.188 1.00 43.59 204 ASP A CA 1
ATOM 1551 C C . ASP A 1 204 ? 11.946 8.902 -54.601 1.00 43.59 204 ASP A C 1
ATOM 1553 O O . ASP A 1 204 ? 11.130 8.231 -55.235 1.00 43.59 204 ASP A O 1
ATOM 1557 N N . GLY A 1 205 ? 12.330 8.546 -53.373 1.00 45.53 205 GLY A N 1
ATOM 1558 C CA . GLY A 1 205 ? 11.611 7.611 -52.524 1.00 45.53 205 GLY A CA 1
ATOM 1559 C C . GLY A 1 205 ? 10.328 8.280 -52.058 1.00 45.53 205 GLY A C 1
ATOM 1560 O O . GLY A 1 205 ? 10.303 8.937 -51.020 1.00 45.53 205 GLY A O 1
ATOM 1561 N N . GLY A 1 206 ? 9.274 8.134 -52.861 1.00 50.50 206 GLY A N 1
ATOM 1562 C CA . GLY A 1 206 ? 7.948 8.658 -52.579 1.00 50.50 206 GLY A CA 1
ATOM 1563 C C . GLY A 1 206 ? 7.446 8.275 -51.188 1.00 50.50 206 GLY A C 1
ATOM 1564 O O . GLY A 1 206 ? 7.237 7.105 -50.878 1.00 50.50 206 GLY A O 1
ATOM 1565 N N . MET A 1 207 ? 7.180 9.291 -50.372 1.00 37.78 207 MET A N 1
ATOM 1566 C CA . MET A 1 207 ? 6.315 9.184 -49.205 1.00 37.78 207 MET A CA 1
ATOM 1567 C C . MET A 1 207 ? 5.601 10.525 -49.037 1.00 37.78 207 MET A C 1
ATOM 1569 O O . MET A 1 207 ? 6.039 11.407 -48.307 1.00 37.78 207 MET A O 1
ATOM 1573 N N . THR A 1 208 ? 4.509 10.715 -49.777 1.00 48.66 208 THR A N 1
ATOM 1574 C CA . THR A 1 208 ? 3.598 11.840 -49.554 1.00 48.66 208 THR A CA 1
ATOM 1575 C C . THR A 1 208 ? 2.781 11.584 -48.284 1.00 48.66 208 THR A C 1
ATOM 1577 O O . THR A 1 208 ? 1.993 10.633 -48.279 1.00 48.66 208 THR A O 1
ATOM 1580 N N . PRO A 1 209 ? 2.856 12.408 -47.224 1.00 45.78 209 PRO A N 1
ATOM 1581 C CA . PRO A 1 209 ? 1.779 12.450 -46.252 1.00 45.78 209 PRO A CA 1
ATOM 1582 C C . PRO A 1 209 ? 0.617 13.240 -46.863 1.00 45.78 209 PRO A C 1
ATOM 1584 O O . PRO A 1 209 ? 0.681 14.455 -47.052 1.00 45.78 209 PRO A O 1
ATOM 1587 N N . SER A 1 210 ? -0.458 12.525 -47.193 1.00 42.69 210 SER A N 1
ATOM 1588 C CA . SER A 1 210 ? -1.772 13.118 -47.421 1.00 42.69 210 SER A CA 1
ATOM 1589 C C . SER A 1 210 ? -2.219 13.798 -46.124 1.00 42.69 210 SER A C 1
ATOM 1591 O O . SER A 1 210 ? -2.643 13.137 -45.180 1.00 42.69 210 SER A O 1
ATOM 1593 N N . VAL A 1 211 ? -2.077 15.122 -46.052 1.00 46.75 211 VAL A N 1
ATOM 1594 C CA . VAL A 1 211 ? -2.720 15.941 -45.023 1.00 46.75 211 VAL A CA 1
ATOM 1595 C C . VAL A 1 211 ? -3.915 16.617 -45.676 1.00 46.75 211 VAL A C 1
ATOM 1597 O O . VAL A 1 211 ? -3.811 17.652 -46.332 1.00 46.75 211 VAL A O 1
ATOM 1600 N N . THR A 1 212 ? -5.074 15.990 -45.513 1.00 46.44 212 THR A N 1
ATOM 1601 C CA . THR A 1 212 ? -6.386 16.602 -45.715 1.00 46.44 212 THR A CA 1
ATOM 1602 C C . THR A 1 212 ? -6.521 17.819 -44.803 1.00 46.44 212 THR A C 1
ATOM 1604 O O . THR A 1 212 ? -6.679 17.689 -43.590 1.00 46.44 212 THR A O 1
ATOM 1607 N N . ASN A 1 213 ? -6.460 19.011 -45.395 1.00 44.31 213 ASN A N 1
ATOM 1608 C CA . ASN A 1 213 ? -6.713 20.278 -44.718 1.00 44.31 213 ASN A CA 1
ATOM 1609 C C . ASN A 1 213 ? -8.222 20.411 -44.442 1.00 44.31 213 ASN A C 1
ATOM 1611 O O . ASN A 1 213 ? -9.004 20.809 -45.306 1.00 44.31 213 ASN A O 1
ATOM 1615 N N . GLY A 1 214 ? -8.628 20.027 -43.231 1.00 43.31 214 GLY A N 1
ATOM 1616 C CA . GLY A 1 214 ? -9.962 20.257 -42.688 1.00 43.31 214 GLY A CA 1
ATOM 1617 C C . GLY A 1 214 ? -10.144 21.727 -42.316 1.00 43.31 214 GLY A C 1
ATOM 1618 O O . GLY A 1 214 ? -9.590 22.217 -41.338 1.00 43.31 214 GLY A O 1
ATOM 1619 N N . ASN A 1 215 ? -10.934 22.417 -43.127 1.00 51.22 215 ASN A N 1
ATOM 1620 C CA . ASN A 1 215 ? -11.432 23.770 -42.930 1.00 51.22 215 ASN A CA 1
ATOM 1621 C C . ASN A 1 215 ? -12.231 23.904 -41.617 1.00 51.22 215 ASN A C 1
ATOM 1623 O O . ASN A 1 215 ? -13.377 23.464 -41.563 1.00 51.22 215 ASN A O 1
ATOM 1627 N N . VAL A 1 216 ? -11.666 24.552 -40.590 1.00 52.72 216 VAL A N 1
ATOM 1628 C CA . VAL A 1 216 ? -12.436 25.095 -39.456 1.00 52.72 216 VAL A CA 1
ATOM 1629 C C . VAL A 1 216 ? -11.792 26.391 -38.942 1.00 52.72 216 VAL A C 1
ATOM 1631 O O . VAL A 1 216 ? -11.072 26.410 -37.948 1.00 52.72 216 VAL A O 1
ATOM 1634 N N . SER A 1 217 ? -12.034 27.515 -39.620 1.00 47.94 217 SER A N 1
ATOM 1635 C CA . SER A 1 217 ? -11.828 28.836 -39.004 1.00 47.94 217 SER A CA 1
ATOM 1636 C C . SER A 1 217 ? -12.726 29.897 -39.644 1.00 47.94 217 SER A C 1
ATOM 1638 O O . SER A 1 217 ? -12.295 30.767 -40.392 1.00 47.94 217 SER A O 1
ATOM 1640 N N . SER A 1 218 ? -14.028 29.788 -39.376 1.00 55.19 218 SER A N 1
ATOM 1641 C CA . SER A 1 218 ? -15.017 30.840 -39.653 1.00 55.19 218 SER A CA 1
ATOM 1642 C C . SER A 1 218 ? -16.075 30.900 -38.547 1.00 55.19 218 SER A C 1
ATOM 1644 O O . SER A 1 218 ? -17.259 30.710 -38.761 1.00 55.19 218 SER A O 1
ATOM 1646 N N . MET A 1 219 ? -15.610 31.137 -37.328 1.00 50.12 219 MET A N 1
ATOM 1647 C CA . MET A 1 219 ? -16.343 31.495 -36.104 1.00 50.12 219 MET A CA 1
ATOM 1648 C C . MET A 1 219 ? -15.173 31.839 -35.178 1.00 50.12 219 MET A C 1
ATOM 1650 O O . MET A 1 219 ? -14.322 30.984 -34.990 1.00 50.12 219 MET A O 1
ATOM 1654 N N . TRP A 1 220 ? -14.841 33.083 -34.834 1.00 50.47 220 TRP A N 1
ATOM 1655 C CA . TRP A 1 220 ? -15.509 33.975 -33.893 1.00 50.47 220 TRP A CA 1
ATOM 1656 C C . TRP A 1 220 ? -14.968 35.401 -34.118 1.00 50.47 220 TRP A C 1
ATOM 1658 O O . TRP A 1 220 ? -13.814 35.676 -33.798 1.00 50.47 220 TRP A O 1
ATOM 1668 N N . LYS A 1 221 ? -15.769 36.325 -34.657 1.00 56.06 221 LYS A N 1
ATOM 1669 C CA . LYS A 1 221 ? -15.542 37.776 -34.502 1.00 56.06 221 LYS A CA 1
ATOM 1670 C C . LYS A 1 221 ? -16.859 38.523 -34.685 1.00 56.06 221 LYS A C 1
ATOM 1672 O O . LYS A 1 221 ? -17.120 39.177 -35.689 1.00 56.06 221 LYS A O 1
ATOM 1677 N N . THR A 1 222 ? -17.720 38.386 -33.690 1.00 56.84 222 THR A N 1
ATOM 1678 C CA . THR A 1 222 ? -18.822 39.317 -33.446 1.00 56.84 222 THR A CA 1
ATOM 1679 C C . THR A 1 222 ? -19.195 39.174 -31.981 1.00 56.84 222 THR A C 1
ATOM 1681 O O . THR A 1 222 ? -19.738 38.145 -31.607 1.00 56.84 222 THR A O 1
ATOM 1684 N N . LEU A 1 223 ? -18.808 40.170 -31.177 1.00 50.81 223 LEU A N 1
ATOM 1685 C CA . LEU A 1 223 ? -19.384 40.621 -29.896 1.00 50.81 223 LEU A CA 1
ATOM 1686 C C . LEU A 1 223 ? -18.266 41.185 -29.011 1.00 50.81 223 LEU A C 1
ATOM 1688 O O . LEU A 1 223 ? -17.398 40.465 -28.532 1.00 50.81 223 LEU A O 1
ATOM 1692 N N . GLY A 1 224 ? -18.292 42.503 -28.837 1.00 44.16 224 GLY A N 1
ATOM 1693 C CA . GLY A 1 224 ? -17.343 43.255 -28.018 1.00 44.16 224 GLY A CA 1
ATOM 1694 C C . GLY A 1 224 ? -17.544 44.761 -28.152 1.00 44.16 224 GLY A C 1
ATOM 1695 O O . GLY A 1 224 ? -16.588 45.500 -28.341 1.00 44.16 224 GLY A O 1
ATOM 1696 N N . SER A 1 225 ? -18.808 45.189 -28.147 1.00 44.88 225 SER A N 1
ATOM 1697 C CA . SER A 1 225 ? -19.209 46.563 -27.850 1.00 44.88 225 SER A CA 1
ATOM 1698 C C . SER A 1 225 ? -19.381 46.669 -26.333 1.00 44.88 225 SER A C 1
ATOM 1700 O O . SER A 1 225 ? -19.885 45.722 -25.726 1.00 44.88 225 SER A O 1
ATOM 1702 N N . THR A 1 226 ? -19.060 47.839 -25.773 1.00 50.03 226 THR A N 1
ATOM 1703 C CA . THR A 1 226 ? -19.274 48.297 -24.382 1.00 50.03 226 THR A CA 1
ATOM 1704 C C . THR A 1 226 ? -18.100 48.059 -23.426 1.00 50.03 226 THR A C 1
ATOM 1706 O O . THR A 1 226 ? -17.955 46.975 -22.868 1.00 50.03 226 THR A O 1
ATOM 1709 N N . ILE A 1 227 ? -17.259 49.084 -23.241 1.00 50.91 227 ILE A N 1
ATOM 1710 C CA . ILE A 1 227 ? -17.201 49.993 -22.073 1.00 50.91 227 ILE A CA 1
ATOM 1711 C C . ILE A 1 227 ? -16.517 51.283 -22.537 1.00 50.91 227 ILE A C 1
ATOM 1713 O O . ILE A 1 227 ? -15.534 51.173 -23.305 1.00 50.91 227 ILE A O 1
#